Protein AF-G5IGM7-F1 (afdb_monomer_lite)

Radius of gyration: 29.17 Å; chains: 1; bounding box: 68×71×70 Å

Organism: NCBI:txid742737

pLDDT: mean 74.81, std 23.68, range [26.44, 98.38]

Secondary structure (DSSP, 8-state):
-HHHHHHHHHHHHHHHHHHHHHHHHHHHHS--------------------------------------------------SSPPEEETTTT-BSS--S---HHHHHTT--SPPEEEEEEETTEEEEEEEEE-SSEEEEEEEE-STT---PPEEEEEEE--TT-BBTTS-BTT-BHHHHHHHSTT-EEEESSPPTT-S----GGGS-TTTTTT-SEEEEEEEE-SSSSPEEEEEEE-TTSBEEEEEEE-----

Structure (mmCIF, N/CA/C/O backbone):
data_AF-G5IGM7-F1
#
_entry.id   AF-G5IGM7-F1
#
loop_
_atom_site.group_PDB
_atom_site.id
_atom_site.type_symbol
_atom_site.label_atom_id
_atom_site.label_alt_id
_atom_site.label_comp_id
_atom_site.label_asym_id
_atom_site.label_entity_id
_atom_site.label_seq_id
_atom_site.pdbx_PDB_ins_code
_atom_site.Cartn_x
_atom_site.Cartn_y
_atom_site.Cartn_z
_atom_site.occupancy
_atom_site.B_iso_or_equiv
_atom_site.auth_seq_id
_atom_site.auth_comp_id
_atom_site.auth_asym_id
_atom_site.auth_atom_id
_atom_site.pdbx_PDB_model_num
ATOM 1 N N . MET A 1 1 ? 41.999 -16.184 -26.958 1.00 55.03 1 MET A N 1
ATOM 2 C CA . MET A 1 1 ? 41.613 -16.467 -25.551 1.00 55.03 1 MET A CA 1
ATOM 3 C C . MET A 1 1 ? 42.580 -15.906 -24.502 1.00 55.03 1 MET A C 1
ATOM 5 O O . MET A 1 1 ? 42.117 -15.176 -23.637 1.00 55.03 1 MET A O 1
ATOM 9 N N . ARG A 1 2 ? 43.902 -16.149 -24.565 1.00 53.81 2 ARG A N 1
ATOM 10 C CA . ARG A 1 2 ? 44.866 -15.670 -23.537 1.00 53.81 2 ARG A CA 1
ATOM 11 C C . ARG A 1 2 ? 44.912 -14.144 -23.333 1.00 53.81 2 ARG A C 1
ATOM 13 O O . ARG A 1 2 ? 45.178 -13.694 -22.229 1.00 53.81 2 ARG A O 1
ATOM 20 N N . GLN A 1 3 ? 44.631 -13.357 -24.371 1.00 52.34 3 GLN A N 1
ATOM 21 C CA . GLN A 1 3 ? 44.687 -11.888 -24.319 1.00 52.34 3 GLN A CA 1
ATOM 22 C C . GLN A 1 3 ? 43.457 -11.256 -23.639 1.00 52.34 3 GLN A C 1
ATOM 24 O O . GLN A 1 3 ? 43.587 -10.239 -22.970 1.00 52.34 3 GLN A O 1
ATOM 29 N N . ARG A 1 4 ? 42.277 -11.891 -23.747 1.00 60.03 4 ARG A N 1
ATOM 30 C CA . ARG A 1 4 ? 41.049 -11.456 -23.053 1.00 60.03 4 ARG A CA 1
ATOM 31 C C . ARG A 1 4 ? 41.116 -11.746 -21.552 1.00 60.03 4 ARG A C 1
ATOM 33 O O . ARG A 1 4 ? 40.718 -10.906 -20.761 1.00 60.03 4 ARG A O 1
ATOM 40 N N . LYS A 1 5 ? 41.707 -12.886 -21.171 1.00 64.12 5 LYS A N 1
ATOM 41 C CA . LYS A 1 5 ? 41.908 -13.247 -19.761 1.00 64.12 5 LYS A CA 1
ATOM 42 C C . LYS A 1 5 ? 42.862 -12.284 -19.041 1.00 64.12 5 LYS A C 1
ATOM 44 O O . LYS A 1 5 ? 42.562 -11.866 -17.935 1.00 64.12 5 LYS A O 1
ATOM 49 N N . ARG A 1 6 ? 43.943 -11.849 -19.707 1.00 66.44 6 ARG A N 1
ATOM 50 C CA . ARG A 1 6 ? 44.853 -10.828 -19.151 1.00 66.44 6 ARG A CA 1
ATOM 51 C C . ARG A 1 6 ? 44.177 -9.472 -18.958 1.00 66.44 6 ARG A C 1
ATOM 53 O O . ARG A 1 6 ? 44.366 -8.871 -17.915 1.00 66.44 6 ARG A O 1
ATOM 60 N N . LYS A 1 7 ? 43.358 -9.025 -19.920 1.00 69.06 7 LYS A N 1
ATOM 61 C CA . LYS A 1 7 ? 42.588 -7.777 -19.771 1.00 69.06 7 LYS A CA 1
ATOM 62 C C . LYS A 1 7 ? 41.601 -7.844 -18.603 1.00 69.06 7 LYS A C 1
ATOM 64 O O . LYS A 1 7 ? 41.484 -6.877 -17.867 1.00 69.06 7 LYS A O 1
ATOM 69 N N . LEU A 1 8 ? 40.932 -8.982 -18.410 1.00 69.00 8 LEU A N 1
ATOM 70 C CA . LEU A 1 8 ? 40.003 -9.169 -17.294 1.00 69.00 8 LEU A CA 1
ATOM 71 C C . LEU A 1 8 ? 40.723 -9.169 -15.935 1.00 69.00 8 LEU A C 1
ATOM 73 O O . LEU A 1 8 ? 40.255 -8.533 -14.999 1.00 69.00 8 LEU A O 1
ATOM 77 N N . GLU A 1 9 ? 41.880 -9.829 -15.837 1.00 73.38 9 GLU A N 1
ATOM 78 C CA . GLU A 1 9 ? 42.706 -9.826 -14.619 1.00 73.38 9 GLU A CA 1
ATOM 79 C C . GLU A 1 9 ? 43.265 -8.429 -14.292 1.00 73.38 9 GLU A C 1
ATOM 81 O O . GLU A 1 9 ? 43.390 -8.070 -13.123 1.00 73.38 9 GLU A O 1
ATOM 86 N N . GLU A 1 10 ? 43.573 -7.625 -15.309 1.00 76.31 10 GLU A N 1
ATOM 87 C CA . GLU A 1 10 ? 44.059 -6.252 -15.150 1.00 76.31 10 GLU A CA 1
ATOM 88 C C . GLU A 1 10 ? 42.945 -5.298 -14.690 1.00 76.31 10 GLU A C 1
ATOM 90 O O . GLU A 1 10 ? 43.165 -4.504 -13.776 1.00 76.31 10 GLU A O 1
ATOM 95 N N . ILE A 1 11 ? 41.728 -5.455 -15.222 1.00 76.19 11 ILE A N 1
ATOM 96 C CA . ILE A 1 11 ? 40.535 -4.718 -14.774 1.00 76.19 11 ILE A CA 1
ATOM 97 C C . ILE A 1 11 ? 40.183 -5.086 -13.328 1.00 76.19 11 ILE A C 1
ATOM 99 O O . ILE A 1 11 ? 40.000 -4.197 -12.499 1.00 76.19 11 ILE A O 1
ATOM 103 N N . LEU A 1 12 ? 40.170 -6.379 -12.981 1.00 75.00 12 LEU A N 1
ATOM 104 C CA . LEU A 1 12 ? 39.901 -6.820 -11.606 1.00 75.00 12 LEU A CA 1
ATOM 105 C C . LEU A 1 12 ? 40.921 -6.259 -10.608 1.00 75.00 12 LEU A C 1
ATOM 107 O O . LEU A 1 12 ? 40.556 -5.878 -9.498 1.00 75.00 12 LEU A O 1
ATOM 111 N N . ARG A 1 13 ? 42.198 -6.164 -11.003 1.00 77.19 13 ARG A N 1
ATOM 112 C CA . ARG A 1 13 ? 43.231 -5.531 -10.172 1.00 77.19 13 ARG A CA 1
ATOM 113 C C . ARG A 1 13 ? 42.995 -4.034 -9.995 1.00 77.19 13 ARG A C 1
ATOM 115 O O . ARG A 1 13 ? 43.179 -3.541 -8.889 1.00 77.19 13 ARG A O 1
ATOM 122 N N . GLN A 1 14 ? 42.581 -3.319 -11.039 1.00 77.25 14 GLN A N 1
ATOM 123 C CA . GLN A 1 14 ? 42.284 -1.886 -10.942 1.00 77.25 14 GLN A CA 1
ATOM 124 C C . GLN A 1 14 ? 41.073 -1.609 -10.040 1.00 77.25 14 GLN A C 1
ATOM 126 O O . GLN A 1 14 ? 41.144 -0.724 -9.189 1.00 77.25 14 GLN A O 1
ATOM 131 N N . VAL A 1 15 ? 40.012 -2.413 -10.153 1.00 78.31 15 VAL A N 1
ATOM 132 C CA . VAL A 1 15 ? 38.818 -2.309 -9.297 1.00 78.31 15 VAL A CA 1
ATOM 133 C C . VAL A 1 15 ? 39.157 -2.621 -7.837 1.00 78.31 15 VAL A C 1
ATOM 135 O O . VAL A 1 15 ? 38.756 -1.879 -6.945 1.00 78.31 15 VAL A O 1
ATOM 138 N N . ALA A 1 16 ? 39.967 -3.653 -7.579 1.00 80.19 16 ALA A N 1
ATOM 139 C CA . ALA A 1 16 ? 40.402 -3.983 -6.221 1.00 80.19 16 ALA A CA 1
ATOM 140 C C . ALA A 1 16 ? 41.249 -2.867 -5.581 1.00 80.19 16 ALA A C 1
ATOM 142 O O . ALA A 1 16 ? 41.099 -2.583 -4.395 1.00 80.19 16 ALA A O 1
ATOM 143 N N . VAL A 1 17 ? 42.113 -2.200 -6.356 1.00 81.12 17 VAL A N 1
ATOM 144 C CA . VAL A 1 17 ? 42.914 -1.063 -5.868 1.00 81.12 17 VAL A CA 1
ATOM 145 C C . VAL A 1 17 ? 42.033 0.152 -5.564 1.00 81.12 17 VAL A C 1
ATOM 147 O O . VAL A 1 17 ? 42.229 0.790 -4.533 1.00 81.12 17 VAL A O 1
ATOM 150 N N . LEU A 1 18 ? 41.042 0.448 -6.412 1.00 77.12 18 LEU A N 1
ATOM 151 C CA . LEU A 1 18 ? 40.079 1.531 -6.178 1.00 77.12 18 LEU A CA 1
ATOM 152 C C . LEU A 1 18 ? 39.216 1.275 -4.939 1.00 77.12 18 LEU A C 1
ATOM 154 O O . LEU A 1 18 ? 39.022 2.184 -4.135 1.00 77.12 18 LEU A O 1
ATOM 158 N N . PHE A 1 19 ? 38.770 0.034 -4.741 1.00 79.31 19 PHE A N 1
ATOM 159 C CA . PHE A 1 19 ? 38.008 -0.361 -3.559 1.00 79.31 19 PHE A CA 1
ATOM 160 C C . PHE A 1 19 ? 38.839 -0.223 -2.277 1.00 79.31 19 PHE A C 1
ATOM 162 O O . PHE A 1 19 ? 38.388 0.367 -1.299 1.00 79.31 19 PHE A O 1
ATOM 169 N N . LEU A 1 20 ? 40.097 -0.676 -2.294 1.00 77.69 20 LEU A N 1
ATOM 170 C CA . LEU A 1 20 ? 41.001 -0.526 -1.150 1.00 77.69 20 LEU A CA 1
ATOM 171 C C . LEU A 1 20 ? 41.337 0.942 -0.849 1.00 77.69 20 LEU A C 1
ATOM 173 O O . LEU A 1 20 ? 41.444 1.308 0.320 1.00 77.69 20 LEU A O 1
ATOM 177 N N . LEU A 1 21 ? 41.470 1.788 -1.875 1.00 71.81 21 LEU A N 1
ATOM 178 C CA . LEU A 1 21 ? 41.654 3.230 -1.701 1.00 71.81 21 LEU A CA 1
ATOM 179 C C . LEU A 1 21 ? 40.419 3.886 -1.075 1.00 71.81 21 LEU A C 1
ATOM 181 O O . LEU A 1 21 ? 40.588 4.671 -0.148 1.00 71.81 21 LEU A O 1
ATOM 185 N N . ALA A 1 22 ? 39.211 3.518 -1.513 1.00 66.31 22 ALA A N 1
ATOM 186 C CA . ALA A 1 22 ? 37.956 4.011 -0.944 1.00 66.31 22 ALA A CA 1
ATOM 187 C C . ALA A 1 22 ? 37.775 3.584 0.524 1.00 66.31 22 ALA A C 1
ATOM 189 O O . ALA A 1 22 ? 37.410 4.397 1.374 1.00 66.31 22 ALA A O 1
ATOM 190 N N . CYS A 1 23 ? 38.106 2.334 0.859 1.00 66.12 23 CYS A N 1
ATOM 191 C CA . CYS A 1 23 ? 38.095 1.866 2.245 1.00 66.12 23 CYS A CA 1
ATOM 192 C C . CYS A 1 23 ? 39.142 2.591 3.107 1.00 66.12 23 CYS A C 1
ATOM 194 O O . CYS A 1 23 ? 38.868 2.922 4.259 1.00 66.12 23 CYS A O 1
ATOM 196 N N . MET A 1 24 ? 40.327 2.882 2.558 1.00 67.19 24 MET A N 1
ATOM 197 C CA . MET A 1 24 ? 41.374 3.642 3.250 1.00 67.19 24 MET A CA 1
ATOM 198 C C . MET A 1 24 ? 40.976 5.103 3.497 1.00 67.19 24 MET A C 1
ATOM 200 O O . MET A 1 24 ? 41.259 5.614 4.577 1.00 67.19 24 MET A O 1
ATOM 204 N N . THR A 1 25 ? 40.296 5.781 2.566 1.00 61.00 25 THR A N 1
ATOM 205 C CA . THR A 1 25 ? 39.772 7.139 2.809 1.00 61.00 25 THR A CA 1
ATOM 206 C C . THR A 1 25 ? 38.681 7.144 3.871 1.00 61.00 25 THR A C 1
ATOM 208 O O . THR A 1 25 ? 38.691 8.016 4.734 1.00 61.00 25 THR A O 1
ATOM 211 N N . ILE A 1 26 ? 37.791 6.151 3.884 1.00 64.38 26 ILE A N 1
ATOM 212 C CA . ILE A 1 26 ? 36.764 6.036 4.930 1.00 64.38 26 ILE A CA 1
ATOM 213 C C . ILE A 1 26 ? 37.410 5.784 6.303 1.00 64.38 26 ILE A C 1
ATOM 215 O O . ILE A 1 26 ? 36.995 6.378 7.291 1.00 64.38 26 ILE A O 1
ATOM 219 N N . LEU A 1 27 ? 38.482 4.990 6.377 1.00 55.62 27 LEU A N 1
ATOM 220 C CA . LEU A 1 27 ? 39.216 4.760 7.628 1.00 55.62 27 LEU A CA 1
ATOM 221 C C . LEU A 1 27 ? 40.060 5.967 8.076 1.00 55.62 27 LEU A C 1
ATOM 223 O O . LEU A 1 27 ? 40.196 6.198 9.275 1.00 55.62 27 LEU A O 1
ATOM 227 N N . LEU A 1 28 ? 40.604 6.754 7.141 1.00 53.59 28 LEU A N 1
ATOM 228 C CA . LEU A 1 28 ? 41.401 7.950 7.448 1.00 53.59 28 LEU A CA 1
ATOM 229 C C . LEU A 1 28 ? 40.545 9.169 7.829 1.00 53.59 28 LEU A C 1
ATOM 231 O O . LEU A 1 28 ? 41.015 10.012 8.589 1.00 53.59 28 LEU A O 1
ATOM 235 N N . TYR A 1 29 ? 39.303 9.257 7.339 1.00 55.12 29 TYR A N 1
ATOM 236 C CA . TYR A 1 29 ? 38.392 10.378 7.616 1.00 55.12 29 TYR A CA 1
ATOM 237 C C . TYR A 1 29 ? 37.218 10.023 8.548 1.00 55.12 29 TYR A C 1
ATOM 239 O O . TYR A 1 29 ? 36.566 10.924 9.068 1.00 55.12 29 TYR A O 1
ATOM 247 N N . GLY A 1 30 ? 36.962 8.738 8.808 1.00 46.66 30 GLY A N 1
ATOM 248 C CA . GLY A 1 30 ? 35.823 8.253 9.600 1.00 46.66 30 GLY A CA 1
ATOM 249 C C . GLY A 1 30 ? 36.093 8.018 11.089 1.00 46.66 30 GLY A C 1
ATOM 250 O O . GLY A 1 30 ? 35.200 7.575 11.805 1.00 46.66 30 GLY A O 1
ATOM 251 N N . CYS A 1 31 ? 37.295 8.301 11.596 1.00 45.69 31 CYS A N 1
ATOM 252 C CA . CYS A 1 31 ? 37.610 8.197 13.025 1.00 45.69 31 CYS A CA 1
ATOM 253 C C . CYS A 1 31 ? 38.245 9.492 13.539 1.00 45.69 31 CYS A C 1
ATOM 255 O O . CYS A 1 31 ? 39.460 9.612 13.663 1.00 45.69 31 CYS A O 1
ATOM 257 N N . GLY A 1 32 ? 37.401 10.474 13.855 1.00 34.25 32 GLY A N 1
ATOM 258 C CA . GLY A 1 32 ? 37.818 11.746 14.441 1.00 34.25 32 GLY A CA 1
ATOM 259 C C . GLY A 1 32 ? 36.686 12.410 15.215 1.00 34.25 32 GLY A C 1
ATOM 260 O O . GLY A 1 32 ? 36.066 13.351 14.733 1.00 34.25 32 GLY A O 1
ATOM 261 N N . GLY A 1 33 ? 36.404 11.917 16.421 1.00 35.50 33 GLY A N 1
ATOM 262 C CA . GLY A 1 33 ? 35.511 12.591 17.360 1.00 35.50 33 GLY A CA 1
ATOM 263 C C . GLY A 1 33 ? 36.069 13.938 17.848 1.00 35.50 33 GLY A C 1
ATOM 264 O O . GLY A 1 33 ? 37.258 14.056 18.128 1.00 35.50 33 GLY A O 1
ATOM 265 N N . ARG A 1 34 ? 35.150 14.907 17.993 1.00 37.19 34 ARG A N 1
ATOM 266 C CA . ARG A 1 34 ? 35.158 16.134 18.825 1.00 37.19 34 ARG A CA 1
ATOM 267 C C . ARG A 1 34 ? 36.408 17.033 18.833 1.00 37.19 34 ARG A C 1
ATOM 269 O O . ARG A 1 34 ? 37.430 16.705 19.427 1.00 37.19 34 ARG A O 1
ATOM 276 N N . LYS A 1 35 ? 36.190 18.307 18.481 1.00 31.06 35 LYS A N 1
ATOM 277 C CA . LYS A 1 35 ? 36.731 19.438 19.254 1.00 31.06 35 LYS A CA 1
ATOM 278 C C . LYS A 1 35 ? 35.632 20.440 19.603 1.00 31.06 35 LYS A C 1
ATOM 280 O O . LYS A 1 35 ? 34.988 21.001 18.727 1.00 31.06 35 LYS A O 1
ATOM 285 N N . GLN A 1 36 ? 35.450 20.626 20.910 1.00 35.44 36 GLN A N 1
ATOM 286 C CA . GLN A 1 36 ? 34.882 21.824 21.520 1.00 35.44 36 GLN A CA 1
ATOM 287 C C . GLN A 1 36 ? 35.749 23.037 21.169 1.00 35.44 36 GLN A C 1
ATOM 289 O O . GLN A 1 36 ? 36.971 22.956 21.285 1.00 35.44 36 GLN A O 1
ATOM 294 N N . THR A 1 37 ? 35.113 24.173 20.907 1.00 27.33 37 THR A N 1
ATOM 295 C CA . THR A 1 37 ? 35.639 25.490 21.286 1.00 27.33 37 THR A CA 1
ATOM 296 C C . THR A 1 37 ? 34.473 26.332 21.778 1.00 27.33 37 THR A C 1
ATOM 298 O O . THR A 1 37 ? 33.564 26.658 21.021 1.00 27.33 37 THR A O 1
ATOM 301 N N . ALA A 1 38 ? 34.493 26.613 23.078 1.00 28.55 38 ALA A N 1
ATOM 302 C CA . ALA A 1 38 ? 33.691 27.637 23.718 1.00 28.55 38 ALA A CA 1
ATOM 303 C C . ALA A 1 38 ? 34.441 28.974 23.658 1.00 28.55 38 ALA A C 1
ATOM 305 O O . ALA A 1 38 ? 35.665 28.986 23.792 1.00 28.55 38 ALA A O 1
ATOM 306 N N . GLY A 1 39 ? 33.676 30.062 23.566 1.00 26.86 39 GLY A N 1
ATOM 307 C CA . GLY A 1 39 ? 34.083 31.403 23.978 1.00 26.86 39 GLY A CA 1
ATOM 308 C C . GLY A 1 39 ? 34.341 32.378 22.836 1.00 26.86 39 GLY A C 1
ATOM 309 O O . GLY A 1 39 ? 35.412 32.354 22.251 1.00 26.86 39 GLY A O 1
ATOM 310 N N . GLU A 1 40 ? 33.394 33.286 22.605 1.00 28.98 40 GLU A N 1
ATOM 311 C CA . GLU A 1 40 ? 33.644 34.718 22.809 1.00 28.98 40 GLU A CA 1
ATOM 312 C C . GLU A 1 40 ? 32.309 35.463 22.967 1.00 28.98 40 GLU A C 1
ATOM 314 O O . GLU A 1 40 ? 31.404 35.399 22.139 1.00 28.98 40 GLU A O 1
ATOM 319 N N . THR A 1 41 ? 32.177 36.090 24.131 1.00 29.58 41 THR A N 1
ATOM 320 C CA . THR A 1 41 ? 31.150 37.046 24.542 1.00 29.58 41 THR A CA 1
ATOM 321 C C . THR A 1 41 ? 31.329 38.373 23.817 1.00 29.58 41 THR A C 1
ATOM 323 O O . THR A 1 41 ? 32.398 38.965 23.933 1.00 29.58 41 THR A O 1
ATOM 326 N N . GLU A 1 42 ? 30.253 38.921 23.254 1.00 29.56 42 GLU A N 1
ATOM 327 C CA . GLU A 1 42 ? 30.056 40.371 23.216 1.00 29.56 42 GLU A CA 1
ATOM 328 C C . GLU A 1 42 ? 28.678 40.731 23.779 1.00 29.56 42 GLU A C 1
ATOM 330 O O . GLU A 1 42 ? 27.620 40.330 23.300 1.00 29.56 42 GLU A O 1
ATOM 335 N N . THR A 1 43 ? 28.743 41.467 24.880 1.00 28.80 43 THR A N 1
ATOM 336 C CA . THR A 1 43 ? 27.671 42.169 25.575 1.00 28.80 43 THR A CA 1
ATOM 337 C C . THR A 1 43 ? 27.193 43.369 24.765 1.00 28.80 43 THR A C 1
ATOM 339 O O . THR A 1 43 ? 28.029 44.192 24.409 1.00 28.80 43 THR A O 1
ATOM 342 N N . MET A 1 44 ? 25.880 43.585 24.652 1.00 27.59 44 MET A N 1
ATOM 343 C CA . MET A 1 44 ? 25.309 44.931 24.792 1.00 27.59 44 MET A CA 1
ATOM 344 C C . MET A 1 44 ? 23.955 44.864 25.499 1.00 27.59 44 MET A C 1
ATOM 346 O O . MET A 1 44 ? 23.029 44.174 25.082 1.00 27.59 44 MET A O 1
ATOM 350 N N . ALA A 1 45 ? 23.908 45.573 26.622 1.00 28.45 45 ALA A N 1
ATOM 351 C CA . ALA A 1 45 ? 22.757 45.805 27.469 1.00 28.45 45 ALA A CA 1
ATOM 352 C C . ALA A 1 45 ? 21.779 46.791 26.821 1.00 28.45 45 ALA A C 1
ATOM 354 O O . ALA A 1 45 ? 22.227 47.750 26.198 1.00 28.45 45 ALA A O 1
ATOM 355 N N . VAL A 1 46 ? 20.479 46.632 27.089 1.00 31.17 46 VAL A N 1
ATOM 356 C CA . VAL A 1 46 ? 19.551 47.768 27.200 1.00 31.17 46 VAL A CA 1
ATOM 357 C C . VAL A 1 46 ? 18.588 47.518 28.368 1.00 31.17 46 VAL A C 1
ATOM 359 O O . VAL A 1 46 ? 17.764 46.612 28.343 1.00 31.17 46 VAL A O 1
ATOM 362 N N . GLU A 1 47 ? 18.837 48.310 29.410 1.00 28.11 47 GLU A N 1
ATOM 363 C CA . GLU A 1 47 ? 17.991 48.867 30.475 1.00 28.11 47 GLU A CA 1
ATOM 364 C C . GLU A 1 47 ? 16.673 48.189 30.894 1.00 28.11 47 GLU A C 1
ATOM 366 O O . GLU A 1 47 ? 15.665 48.205 30.194 1.00 28.11 47 GLU A O 1
ATOM 371 N N . ASN A 1 48 ? 16.657 47.789 32.171 1.00 30.17 48 ASN A N 1
ATOM 372 C CA . ASN A 1 48 ? 15.480 47.871 33.034 1.00 30.17 48 ASN A CA 1
ATOM 373 C C . ASN A 1 48 ? 15.356 49.296 33.599 1.00 30.17 48 ASN A C 1
ATOM 375 O O . ASN A 1 48 ? 16.327 49.812 34.155 1.00 30.17 48 ASN A O 1
ATOM 379 N N . VAL A 1 49 ? 14.147 49.863 33.593 1.00 32.34 49 VAL A N 1
ATOM 380 C CA . VAL A 1 49 ? 13.739 50.878 34.576 1.00 32.34 49 VAL A CA 1
ATOM 381 C C . VAL A 1 49 ? 12.468 50.407 35.274 1.00 32.34 49 VAL A C 1
ATOM 383 O O . VAL A 1 49 ? 11.492 50.004 34.646 1.00 32.34 49 VAL A O 1
ATOM 386 N N . SER A 1 50 ? 12.567 50.431 36.599 1.00 29.36 50 SER A N 1
ATOM 387 C CA . SER A 1 50 ? 11.624 49.967 37.607 1.00 29.36 50 SER A CA 1
ATOM 388 C C . SER A 1 50 ? 10.723 51.104 38.112 1.00 29.36 50 SER A C 1
ATOM 390 O O . SER A 1 50 ? 11.101 52.270 38.038 1.00 29.36 50 SER A O 1
ATOM 392 N N . GLU A 1 51 ? 9.610 50.685 38.728 1.00 29.16 51 GLU A N 1
ATOM 393 C CA . GLU A 1 51 ? 8.833 51.334 39.804 1.00 29.16 51 GLU A CA 1
ATOM 394 C C . GLU A 1 51 ? 7.980 52.585 39.503 1.00 29.16 51 GLU A C 1
ATOM 396 O O . GLU A 1 51 ? 8.488 53.644 39.156 1.00 29.16 51 GLU A O 1
ATOM 401 N N . ASN A 1 52 ? 6.673 52.534 39.825 1.00 28.41 52 ASN A N 1
ATOM 402 C CA . ASN A 1 52 ? 6.205 52.887 41.178 1.00 28.41 52 ASN A CA 1
ATOM 403 C C . ASN A 1 52 ? 4.710 52.571 41.446 1.00 28.41 52 ASN A C 1
ATOM 405 O O . ASN A 1 52 ? 3.890 52.495 40.535 1.00 28.41 52 ASN A O 1
ATOM 409 N N . HIS A 1 53 ? 4.387 52.417 42.734 1.00 30.34 53 HIS A N 1
ATOM 410 C CA . HIS A 1 53 ? 3.082 52.137 43.357 1.00 30.34 53 HIS A CA 1
ATOM 411 C C . HIS A 1 53 ? 2.091 53.330 43.393 1.00 30.34 53 HIS A C 1
ATOM 413 O O . HIS A 1 53 ? 2.528 54.465 43.571 1.00 30.34 53 HIS A O 1
ATOM 419 N N . THR A 1 54 ? 0.770 53.055 43.458 1.00 26.44 54 THR A N 1
ATOM 420 C CA . THR A 1 54 ? -0.176 53.394 44.578 1.00 26.44 54 THR A CA 1
ATOM 421 C C . THR A 1 54 ? -1.638 53.651 44.124 1.00 26.44 54 THR A C 1
ATOM 423 O O . THR A 1 54 ? -1.878 54.274 43.099 1.00 26.44 54 THR A O 1
ATOM 426 N N . SER A 1 55 ? -2.576 53.137 44.940 1.00 29.86 55 SER A N 1
ATOM 427 C CA . SER A 1 55 ? -4.060 53.147 44.993 1.00 29.86 55 SER A CA 1
ATOM 428 C C . SER A 1 55 ? -4.881 54.326 44.435 1.00 29.86 55 SER A C 1
ATOM 430 O O . SER A 1 55 ? -4.506 55.469 44.652 1.00 29.86 55 SER A O 1
ATOM 432 N N . GLU A 1 56 ? -6.101 54.051 43.928 1.00 30.27 56 GLU A N 1
ATOM 433 C CA . GLU A 1 56 ? -7.406 54.408 44.552 1.00 30.27 56 GLU A CA 1
ATOM 434 C C . GLU A 1 56 ? -8.634 53.929 43.728 1.00 30.27 56 GLU A C 1
ATOM 436 O O . GLU A 1 56 ? -8.499 53.384 42.638 1.00 30.27 56 GLU A O 1
ATOM 441 N N . GLN A 1 57 ? -9.817 54.025 44.345 1.00 28.75 57 GLN A N 1
ATOM 442 C CA . GLN A 1 57 ? -11.070 53.286 44.127 1.00 28.75 57 GLN A CA 1
ATOM 443 C C . GLN A 1 57 ? -12.025 53.786 43.012 1.00 28.75 57 GLN A C 1
ATOM 445 O O . GLN A 1 57 ? -12.026 54.955 42.644 1.00 28.75 57 GLN A O 1
ATOM 450 N N . THR A 1 58 ? -12.968 52.881 42.678 1.00 27.12 58 THR A N 1
ATOM 451 C CA . THR A 1 58 ? -14.388 53.055 42.254 1.00 27.12 58 THR A CA 1
ATOM 452 C C . THR A 1 58 ? -14.722 53.644 40.878 1.00 27.12 58 THR A C 1
ATOM 454 O O . THR A 1 58 ? -14.603 54.841 40.681 1.00 27.12 58 THR A O 1
ATOM 457 N N . GLU A 1 59 ? -15.368 52.840 40.018 1.00 30.80 59 GLU A N 1
ATOM 458 C CA . GLU A 1 59 ? -16.789 53.036 39.668 1.00 30.80 59 GLU A CA 1
ATOM 459 C C . GLU A 1 59 ? -17.400 51.807 38.967 1.00 30.80 59 GLU A C 1
ATOM 461 O O . GLU A 1 59 ? -16.774 51.119 38.165 1.00 30.80 59 GLU A O 1
ATOM 466 N N . THR A 1 60 ? -18.647 51.527 39.337 1.00 30.09 60 THR A N 1
ATOM 467 C CA . THR A 1 60 ? -19.514 50.446 38.863 1.00 30.09 60 THR A CA 1
ATOM 468 C C . THR A 1 60 ? -20.078 50.764 37.478 1.00 30.09 60 THR A C 1
ATOM 470 O O . THR A 1 60 ? -20.666 51.824 37.293 1.00 30.09 60 THR A O 1
ATOM 473 N N . THR A 1 61 ? -20.046 49.817 36.540 1.00 30.66 61 THR A N 1
ATOM 474 C CA . THR A 1 61 ? -21.083 49.679 35.500 1.00 30.66 61 THR A CA 1
ATOM 475 C C . THR A 1 61 ? -21.184 48.202 35.124 1.00 30.66 61 THR A C 1
ATOM 477 O O . THR A 1 61 ? -20.202 47.583 34.727 1.00 30.66 61 THR A O 1
ATOM 480 N N . ALA A 1 62 ? -22.365 47.629 35.339 1.00 34.00 62 ALA A N 1
ATOM 481 C CA . ALA A 1 62 ? -22.710 46.258 34.994 1.00 34.00 62 ALA A CA 1
ATOM 482 C C . ALA A 1 62 ? -23.105 46.160 33.515 1.00 34.00 62 ALA A C 1
ATOM 484 O O . ALA A 1 62 ? -23.871 47.010 33.074 1.00 34.00 62 ALA A O 1
ATOM 485 N N . GLU A 1 63 ? -22.637 45.121 32.807 1.00 30.12 63 GLU A N 1
ATOM 486 C CA . GLU A 1 63 ? -23.302 44.466 31.660 1.00 30.12 63 GLU A CA 1
ATOM 487 C C . GLU A 1 63 ? -22.477 43.249 31.154 1.00 30.12 63 GLU A C 1
ATOM 489 O O . GLU A 1 63 ? -21.292 43.145 31.463 1.00 30.12 63 GLU A O 1
ATOM 494 N N . PRO A 1 64 ? -23.098 42.287 30.445 1.00 36.34 64 PRO A N 1
ATOM 495 C CA . PRO A 1 64 ? -23.553 40.988 30.941 1.00 36.34 64 PRO A CA 1
ATOM 496 C C . PRO A 1 64 ? -22.494 39.864 30.892 1.00 36.34 64 PRO A C 1
ATOM 498 O O . PRO A 1 64 ? -21.605 39.843 30.039 1.00 36.34 64 PRO A O 1
ATOM 501 N N . GLU A 1 65 ? -22.650 38.867 31.773 1.00 33.34 65 GLU A N 1
ATOM 502 C CA . GLU A 1 65 ? -21.914 37.596 31.736 1.00 33.34 65 GLU A CA 1
ATOM 503 C C . GLU A 1 65 ? -22.207 36.847 30.429 1.00 33.34 65 GLU A C 1
ATOM 505 O O . GLU A 1 65 ? -23.180 36.105 30.303 1.00 33.34 65 GLU A O 1
ATOM 510 N N . THR A 1 66 ? -21.332 37.018 29.441 1.00 30.83 66 THR A N 1
ATOM 511 C CA . THR A 1 66 ? -21.208 36.049 28.354 1.00 30.83 66 THR A CA 1
ATOM 512 C C . THR A 1 66 ? -20.214 35.007 28.842 1.00 30.83 66 THR A C 1
ATOM 514 O O . THR A 1 66 ? -19.003 35.187 28.728 1.00 30.83 66 THR A O 1
ATOM 517 N N . THR A 1 67 ? -20.711 33.936 29.463 1.00 30.28 67 THR A N 1
ATOM 518 C CA . THR A 1 67 ? -19.903 32.746 29.739 1.00 30.28 67 THR A CA 1
ATOM 519 C C . THR A 1 67 ? -19.532 32.115 28.399 1.00 30.28 67 THR A C 1
ATOM 521 O O . THR A 1 67 ? -20.225 31.239 27.886 1.00 30.28 67 THR A O 1
ATOM 524 N N . ILE A 1 68 ? -18.446 32.597 27.798 1.00 36.12 68 ILE A N 1
ATOM 525 C CA . ILE A 1 68 ? -17.733 31.869 26.757 1.00 36.12 68 ILE A CA 1
ATOM 526 C C . ILE A 1 68 ? -17.127 30.671 27.482 1.00 36.12 68 ILE A C 1
ATOM 528 O O . ILE A 1 68 ? -16.162 30.812 28.233 1.00 36.12 68 ILE A O 1
ATOM 532 N N . GLN A 1 69 ? -17.750 29.502 27.326 1.00 34.84 69 GLN A N 1
ATOM 533 C CA . GLN A 1 69 ? -17.096 28.249 27.684 1.00 34.84 69 GLN A CA 1
ATOM 534 C C . GLN A 1 69 ? -15.771 28.220 26.912 1.00 34.84 69 GLN A C 1
ATOM 536 O O . GLN A 1 69 ? -15.801 28.455 25.699 1.00 34.84 69 GLN A O 1
ATOM 541 N N . PRO A 1 70 ? -14.616 28.020 27.569 1.00 36.84 70 PRO A N 1
ATOM 542 C CA . PRO A 1 70 ? -13.371 27.904 26.838 1.00 36.84 70 PRO A CA 1
ATOM 543 C C . PRO A 1 70 ? -13.533 26.752 25.852 1.00 36.84 70 PRO A C 1
ATOM 545 O O . PRO A 1 70 ? -13.948 25.654 26.227 1.00 36.84 70 PRO A O 1
ATOM 548 N N . LEU A 1 71 ? -13.274 27.063 24.581 1.00 34.53 71 LEU A N 1
ATOM 549 C CA . LEU A 1 71 ? -13.128 26.099 23.505 1.00 34.53 71 LEU A CA 1
ATOM 550 C C . LEU A 1 71 ? -12.287 24.952 24.066 1.00 34.53 71 LEU A C 1
ATOM 552 O O . LEU A 1 71 ? -11.180 25.201 24.549 1.00 34.53 71 LEU A O 1
ATOM 556 N N . ASN A 1 72 ? -12.855 23.747 24.099 1.00 38.19 72 ASN A N 1
ATOM 557 C CA . ASN A 1 72 ? -12.149 22.554 24.533 1.00 38.19 72 ASN A CA 1
ATOM 558 C C . ASN A 1 72 ? -11.000 22.362 23.539 1.00 38.19 72 ASN A C 1
ATOM 560 O O . ASN A 1 72 ? -11.203 21.838 22.448 1.00 38.19 72 ASN A O 1
ATOM 564 N N . LEU A 1 73 ? -9.840 22.928 23.874 1.00 41.38 73 LEU A N 1
ATOM 565 C CA . LEU A 1 73 ? -8.573 22.652 23.225 1.00 41.38 73 LEU A CA 1
ATOM 566 C C . LEU A 1 73 ? -8.429 21.143 23.317 1.00 41.38 73 LEU A C 1
ATOM 568 O O . LEU A 1 73 ? -8.338 20.623 24.429 1.00 41.38 73 LEU A O 1
ATOM 572 N N . GLU A 1 74 ? -8.526 20.470 22.170 1.00 45.25 74 GLU A N 1
ATOM 573 C CA . GLU A 1 74 ? -8.284 19.039 22.054 1.00 45.25 74 GLU A CA 1
ATOM 574 C C . GLU A 1 74 ? -7.074 18.698 22.917 1.00 45.25 74 GLU A C 1
ATOM 576 O O . GLU A 1 74 ? -5.995 19.279 22.755 1.00 45.25 74 GLU A O 1
ATOM 581 N N . GLU A 1 75 ? -7.281 17.822 23.902 1.00 38.12 75 GLU A N 1
ATOM 582 C CA . GLU A 1 75 ? -6.168 17.281 24.662 1.00 38.12 75 GLU A CA 1
ATOM 583 C C . GLU A 1 75 ? -5.155 16.735 23.647 1.00 38.12 75 GLU A C 1
ATOM 585 O O . GLU A 1 75 ? -5.558 16.026 22.717 1.00 38.12 75 GLU A O 1
ATOM 590 N N . PRO A 1 76 ? -3.858 17.067 23.769 1.00 40.62 76 PRO A N 1
ATOM 591 C CA . PRO A 1 76 ? -2.856 16.520 22.873 1.00 40.62 76 PRO A CA 1
ATOM 592 C C . PRO A 1 76 ? -2.946 14.998 22.962 1.00 40.62 76 PRO A C 1
ATOM 594 O O . PRO A 1 76 ? -2.724 14.429 24.036 1.00 40.62 76 PRO A O 1
ATOM 597 N N . ARG A 1 77 ? -3.332 14.356 21.846 1.00 54.81 77 ARG A N 1
ATOM 598 C CA . ARG A 1 77 ? -3.432 12.896 21.743 1.00 54.81 77 ARG A CA 1
ATOM 599 C C . ARG A 1 77 ? -2.156 12.310 22.336 1.00 54.81 77 ARG A C 1
ATOM 601 O O . ARG A 1 77 ? -1.054 12.698 21.946 1.00 54.81 77 ARG A O 1
ATOM 608 N N . ALA A 1 78 ? -2.307 11.437 23.331 1.00 49.97 78 ALA A N 1
ATOM 609 C CA . ALA A 1 78 ? -1.169 10.835 24.007 1.00 49.97 78 ALA A CA 1
ATOM 610 C C . ALA A 1 78 ? -0.250 10.199 22.958 1.00 49.97 78 ALA A C 1
ATOM 612 O O . ALA A 1 78 ? -0.702 9.380 22.159 1.00 49.97 78 ALA A O 1
ATOM 613 N N . ALA A 1 79 ? 1.024 10.595 22.945 1.00 52.38 79 ALA A N 1
ATOM 614 C CA . ALA A 1 79 ? 2.004 10.050 22.018 1.00 52.38 79 ALA A CA 1
ATOM 615 C C . ALA A 1 79 ? 2.064 8.524 22.188 1.00 52.38 79 ALA A C 1
ATOM 617 O O . ALA A 1 79 ? 2.493 8.013 23.227 1.00 52.38 79 ALA A O 1
ATOM 618 N N . VAL A 1 80 ? 1.590 7.790 21.182 1.00 59.56 80 VAL A N 1
ATOM 619 C CA . VAL A 1 80 ? 1.619 6.328 21.183 1.00 59.56 80 VAL A CA 1
ATOM 620 C C . VAL A 1 80 ? 3.075 5.887 21.040 1.00 59.56 80 VAL A C 1
ATOM 622 O O . VAL A 1 80 ? 3.701 6.089 20.004 1.00 59.56 80 VAL A O 1
ATOM 625 N N . ALA A 1 81 ? 3.628 5.282 22.095 1.00 62.97 81 ALA A N 1
ATOM 626 C CA . ALA A 1 81 ? 5.032 4.866 22.129 1.00 62.97 81 ALA A CA 1
ATOM 627 C C . ALA A 1 81 ? 5.332 3.621 21.270 1.00 62.97 81 ALA A C 1
ATOM 629 O O . ALA A 1 81 ? 6.493 3.367 20.955 1.00 62.97 81 ALA A O 1
ATOM 630 N N . LYS A 1 82 ? 4.308 2.825 20.927 1.00 75.00 82 LYS A N 1
ATOM 631 C CA . LYS A 1 82 ? 4.417 1.613 20.104 1.00 75.00 82 LYS A CA 1
ATOM 632 C C . LYS A 1 82 ? 3.094 1.337 19.364 1.00 75.00 82 LYS A C 1
ATOM 634 O O . LYS A 1 82 ? 2.063 1.351 20.036 1.00 75.00 82 LYS A O 1
ATOM 639 N N . PRO A 1 83 ? 3.114 1.037 18.047 1.00 81.81 83 PRO A N 1
ATOM 640 C CA . PRO A 1 83 ? 1.942 0.600 17.295 1.00 81.81 83 PRO A CA 1
ATOM 641 C C . PRO A 1 83 ? 1.234 -0.591 17.955 1.00 81.81 83 PRO A C 1
ATOM 643 O O . PRO A 1 83 ? 1.899 -1.437 18.569 1.00 81.81 83 PRO A O 1
ATOM 646 N N . PRO A 1 84 ? -0.093 -0.708 17.802 1.00 86.75 84 PRO A N 1
ATOM 647 C CA . PRO A 1 84 ? -0.835 -1.831 18.345 1.00 86.75 84 PRO A CA 1
ATOM 648 C C . PRO A 1 84 ? -0.383 -3.121 17.654 1.00 86.75 84 PRO A C 1
ATOM 650 O O . PRO A 1 84 ? -0.062 -3.114 16.465 1.00 86.75 84 PRO A O 1
ATOM 653 N N . LEU A 1 85 ? -0.338 -4.220 18.411 1.00 89.38 85 LEU A N 1
ATOM 654 C CA . LEU A 1 85 ? -0.067 -5.555 17.878 1.00 89.38 85 LEU A CA 1
ATOM 655 C C . LEU A 1 85 ? -1.396 -6.266 17.621 1.00 89.38 85 LEU A C 1
ATOM 657 O O . LEU A 1 85 ? -2.140 -6.519 18.567 1.00 89.38 85 LEU A O 1
ATOM 661 N N . ILE A 1 86 ? -1.659 -6.604 16.366 1.00 89.56 86 ILE A N 1
ATOM 662 C CA . ILE A 1 86 ? -2.902 -7.222 15.892 1.00 89.56 86 ILE A CA 1
ATOM 663 C C . ILE A 1 86 ? -2.597 -8.641 15.430 1.00 89.56 86 ILE A C 1
ATOM 665 O O . ILE A 1 86 ? -1.529 -8.884 14.867 1.00 89.56 86 ILE A O 1
ATOM 669 N N . LYS A 1 87 ? -3.505 -9.594 15.645 1.00 88.56 87 LYS A N 1
ATOM 670 C CA . LYS A 1 87 ? -3.317 -10.953 15.124 1.00 88.56 87 LYS A CA 1
ATOM 671 C C . LYS A 1 87 ? -3.526 -10.992 13.609 1.00 88.56 87 LYS A C 1
ATOM 673 O O . LYS A 1 87 ? -4.376 -10.290 13.072 1.00 88.56 87 LYS A O 1
ATOM 678 N N . ALA A 1 88 ? -2.741 -11.802 12.897 1.00 86.06 88 ALA A N 1
ATOM 679 C CA . ALA A 1 88 ? -2.818 -11.848 11.436 1.00 86.06 88 ALA A CA 1
ATOM 680 C C . ALA A 1 88 ? -4.193 -12.257 10.890 1.00 86.06 88 ALA A C 1
ATOM 682 O O . ALA A 1 88 ? -4.566 -11.792 9.821 1.00 86.06 88 ALA A O 1
ATOM 683 N N . ASP A 1 89 ? -4.956 -13.088 11.599 1.00 85.94 89 ASP A N 1
ATOM 684 C CA . ASP A 1 89 ? -6.320 -13.470 11.217 1.00 85.94 89 ASP A CA 1
ATOM 685 C C . ASP A 1 89 ? -7.328 -12.323 11.379 1.00 85.94 89 ASP A C 1
ATOM 687 O O . ASP A 1 89 ? -8.216 -12.172 10.539 1.00 85.94 89 ASP A O 1
ATOM 691 N N . GLU A 1 90 ? -7.148 -11.472 12.392 1.00 85.38 90 GLU A N 1
ATOM 692 C CA . GLU A 1 90 ? -7.931 -10.246 12.604 1.00 85.38 90 GLU A CA 1
ATOM 693 C C . GLU A 1 90 ? -7.652 -9.178 11.539 1.00 85.38 90 GLU A C 1
ATOM 695 O O . GLU A 1 90 ? -8.490 -8.318 11.296 1.00 85.38 90 GLU A O 1
ATOM 700 N N . PHE A 1 91 ? -6.496 -9.235 10.880 1.00 85.94 91 PHE A N 1
ATOM 701 C CA . PHE A 1 91 ? -6.096 -8.270 9.852 1.00 85.94 91 PHE A CA 1
ATOM 702 C C . PHE A 1 91 ? -5.992 -8.888 8.443 1.00 85.94 91 PHE A C 1
ATOM 704 O O . PHE A 1 91 ? -5.504 -8.259 7.503 1.00 85.94 91 PHE A O 1
ATOM 711 N N . ALA A 1 92 ? -6.447 -10.134 8.290 1.00 86.81 92 ALA A N 1
ATOM 712 C CA . ALA A 1 92 ? -6.551 -10.819 7.007 1.00 86.81 92 ALA A CA 1
ATOM 713 C C . ALA A 1 92 ? -7.692 -10.235 6.162 1.00 86.81 92 ALA A C 1
ATOM 715 O O . ALA A 1 92 ? -8.497 -9.453 6.647 1.00 86.81 92 ALA A O 1
ATOM 716 N N . TYR A 1 93 ? -7.778 -10.633 4.898 1.00 89.06 93 TYR A N 1
ATOM 717 C CA . TYR A 1 93 ? -8.896 -10.303 4.016 1.00 89.06 93 TYR A CA 1
ATOM 718 C C . TYR A 1 93 ? -9.173 -11.472 3.072 1.00 89.06 93 TYR A C 1
ATOM 720 O O . TYR A 1 93 ? -8.308 -12.328 2.842 1.00 89.06 93 TYR A O 1
ATOM 728 N N . GLU A 1 94 ? -10.391 -11.534 2.541 1.00 83.31 94 GLU A N 1
ATOM 729 C CA . GLU A 1 94 ? -10.781 -12.606 1.629 1.00 83.31 94 GLU A CA 1
ATOM 730 C C . GLU A 1 94 ? -10.081 -12.473 0.268 1.00 83.31 94 GLU A C 1
ATOM 732 O O . GLU A 1 94 ? -9.975 -11.387 -0.299 1.00 83.31 94 GLU A O 1
ATOM 737 N N . ALA A 1 95 ? -9.637 -13.611 -0.276 1.00 79.44 95 ALA A N 1
ATOM 738 C CA . ALA A 1 95 ? -9.050 -13.734 -1.613 1.00 79.44 95 ALA A CA 1
ATOM 739 C C . ALA A 1 95 ? -7.862 -12.777 -1.892 1.00 79.44 95 ALA A C 1
ATOM 741 O O . ALA A 1 95 ? -7.935 -11.950 -2.808 1.00 79.44 95 ALA A O 1
ATOM 742 N N . PRO A 1 96 ? -6.728 -12.915 -1.169 1.00 80.56 96 PRO A N 1
ATOM 743 C CA . PRO A 1 96 ? -5.489 -12.243 -1.551 1.00 80.56 96 PRO A CA 1
ATOM 744 C C . PRO A 1 96 ? -5.105 -12.592 -2.995 1.00 80.56 96 PRO A C 1
ATOM 746 O O . PRO A 1 96 ? -5.419 -13.690 -3.464 1.00 80.56 96 PRO A O 1
ATOM 749 N N . PRO A 1 97 ? -4.396 -11.704 -3.717 1.00 80.62 97 PRO A N 1
ATOM 750 C CA . PRO A 1 97 ? -4.108 -11.935 -5.124 1.00 80.62 97 PRO A CA 1
ATOM 751 C C . PRO A 1 97 ? -3.250 -13.196 -5.290 1.00 80.62 97 PRO A C 1
ATOM 753 O O . PRO A 1 97 ? -2.082 -13.213 -4.890 1.00 80.62 97 PRO A O 1
ATOM 756 N N . GLU A 1 98 ? -3.849 -14.245 -5.872 1.00 70.69 98 GLU A N 1
ATOM 757 C CA . GLU A 1 98 ? -3.241 -15.576 -6.058 1.00 70.69 98 GLU A CA 1
ATOM 758 C C . GLU A 1 98 ? -2.061 -15.547 -7.037 1.00 70.69 98 GLU A C 1
ATOM 760 O O . GLU A 1 98 ? -1.126 -16.340 -6.929 1.00 70.69 98 GLU A O 1
ATOM 765 N N . LYS A 1 99 ? -2.102 -14.620 -8.000 1.00 79.44 99 LYS A N 1
ATOM 766 C CA . LYS A 1 99 ? -1.064 -14.416 -9.010 1.00 79.44 99 LYS A CA 1
ATOM 767 C C . LYS A 1 99 ? -0.621 -12.964 -9.039 1.00 79.44 99 LYS A C 1
ATOM 769 O O . LYS A 1 99 ? -1.450 -12.057 -9.160 1.00 79.44 99 LYS A O 1
ATOM 774 N N . ARG A 1 100 ? 0.694 -12.776 -8.949 1.00 86.69 100 ARG A N 1
ATOM 775 C CA . ARG A 1 100 ? 1.346 -11.465 -8.829 1.00 86.69 100 ARG A CA 1
ATOM 776 C C . ARG A 1 100 ? 2.544 -11.311 -9.769 1.00 86.69 100 ARG A C 1
ATOM 778 O O . ARG A 1 100 ? 3.378 -10.442 -9.553 1.00 86.69 100 ARG A O 1
ATOM 785 N N . SER A 1 101 ? 2.653 -12.178 -10.779 1.00 91.81 101 SER A N 1
ATOM 786 C CA . SER A 1 101 ? 3.620 -11.969 -11.857 1.00 91.81 101 SER A CA 1
ATOM 787 C C . SER A 1 101 ? 3.211 -10.744 -12.672 1.00 91.81 101 SER A C 1
ATOM 789 O O . SER A 1 101 ? 2.024 -10.400 -12.735 1.00 91.81 101 SER A O 1
ATOM 791 N N . TYR A 1 102 ? 4.183 -10.099 -13.307 1.00 92.75 102 TYR A N 1
ATOM 792 C CA . TYR A 1 102 ? 3.917 -8.943 -14.150 1.00 92.75 102 TYR A CA 1
ATOM 793 C C . TYR A 1 102 ? 2.954 -9.294 -15.289 1.00 92.75 102 TYR A C 1
ATOM 795 O O . TYR A 1 102 ? 1.991 -8.572 -15.535 1.00 92.75 102 TYR A O 1
ATOM 803 N N . GLU A 1 103 ? 3.156 -10.446 -15.933 1.00 92.38 103 GLU A N 1
ATOM 804 C CA . GLU A 1 103 ? 2.342 -10.932 -17.046 1.00 92.38 103 GLU A CA 1
ATOM 805 C C . GLU A 1 103 ? 0.888 -11.186 -16.638 1.00 92.38 103 GLU A C 1
ATOM 807 O O . GLU A 1 103 ? -0.039 -10.846 -17.379 1.00 92.38 103 GLU A O 1
ATOM 812 N N . ASP A 1 104 ? 0.668 -11.759 -15.452 1.00 92.00 104 ASP A N 1
ATOM 813 C CA . ASP A 1 104 ? -0.684 -11.987 -14.947 1.00 92.00 104 ASP A CA 1
ATOM 814 C C . ASP A 1 104 ? -1.371 -10.657 -14.613 1.00 92.00 104 ASP A C 1
ATOM 816 O O . ASP A 1 104 ? -2.536 -10.466 -14.963 1.00 92.00 104 ASP A O 1
ATOM 820 N N . VAL A 1 105 ? -0.668 -9.728 -13.957 1.00 94.12 105 VAL A N 1
ATOM 821 C CA . VAL A 1 105 ? -1.236 -8.445 -13.516 1.00 94.12 105 VAL A CA 1
ATOM 822 C C . VAL A 1 105 ? -1.520 -7.513 -14.695 1.00 94.12 105 VAL A C 1
ATOM 824 O O . VAL A 1 105 ? -2.596 -6.922 -14.761 1.00 94.12 105 VAL A O 1
ATOM 827 N N . ILE A 1 106 ? -0.621 -7.416 -15.676 1.00 93.69 106 ILE A N 1
ATOM 828 C CA . ILE A 1 106 ? -0.839 -6.538 -16.833 1.00 93.69 106 ILE A CA 1
ATOM 829 C C . ILE A 1 106 ? -2.025 -6.993 -17.692 1.00 93.69 106 ILE A C 1
ATOM 831 O O . ILE A 1 106 ? -2.725 -6.164 -18.269 1.00 93.69 106 ILE A O 1
ATOM 835 N N . SER A 1 107 ? -2.309 -8.300 -17.736 1.00 93.00 107 SER A N 1
ATOM 836 C CA . SER A 1 107 ? -3.446 -8.850 -18.488 1.00 93.00 107 SER A CA 1
ATOM 837 C C . SER A 1 107 ? -4.818 -8.430 -17.941 1.00 93.00 107 SER A C 1
ATOM 839 O O . SER A 1 107 ? -5.813 -8.479 -18.665 1.00 93.00 107 SER A O 1
ATOM 841 N N . ARG A 1 108 ? -4.861 -8.000 -16.676 1.00 92.69 108 ARG A N 1
ATOM 842 C CA . ARG A 1 108 ? -6.059 -7.557 -15.951 1.00 92.69 108 ARG A CA 1
ATOM 843 C C . ARG A 1 108 ? -6.013 -6.076 -15.573 1.00 92.69 108 ARG A C 1
ATOM 845 O O . ARG A 1 108 ? -6.854 -5.619 -14.806 1.00 92.69 108 ARG A O 1
ATOM 852 N N . ALA A 1 109 ? -5.039 -5.340 -16.107 1.00 93.25 109 ALA A N 1
ATOM 853 C CA . ALA A 1 109 ? -4.871 -3.926 -15.831 1.00 93.25 109 ALA A CA 1
ATOM 854 C C . ALA A 1 109 ? -6.119 -3.131 -16.234 1.00 93.25 109 ALA A C 1
ATOM 856 O O . ALA A 1 109 ? -6.634 -3.261 -17.349 1.00 93.25 109 ALA A O 1
ATOM 857 N N . VAL A 1 110 ? -6.568 -2.263 -15.335 1.00 91.88 110 VAL A N 1
ATOM 858 C CA . VAL A 1 110 ? -7.623 -1.289 -15.584 1.00 91.88 110 VAL A CA 1
ATOM 859 C C . VAL A 1 110 ? -6.970 0.078 -15.749 1.00 91.88 110 VAL A C 1
ATOM 861 O O . VAL A 1 110 ? -6.274 0.576 -14.868 1.00 91.88 110 VAL A O 1
ATOM 864 N N . GLY A 1 111 ? -7.201 0.700 -16.904 1.00 91.19 111 GLY A N 1
ATOM 865 C CA . GLY A 1 111 ? -6.612 1.994 -17.235 1.00 91.19 111 GLY A CA 1
ATOM 866 C C . GLY A 1 111 ? -5.205 1.890 -17.826 1.00 91.19 111 GLY A C 1
ATOM 867 O O . GLY A 1 111 ? -4.841 0.900 -18.461 1.00 91.19 111 GLY A O 1
ATOM 868 N N . LYS A 1 112 ? -4.439 2.976 -17.702 1.00 89.06 112 LYS A N 1
ATOM 869 C CA . LYS A 1 112 ? -3.096 3.083 -18.275 1.00 89.06 112 LYS A CA 1
ATOM 870 C C . LYS A 1 112 ? -2.060 2.602 -17.257 1.00 89.06 112 LYS A C 1
ATOM 872 O O . LYS A 1 112 ? -2.069 3.067 -16.124 1.00 89.06 112 LYS A O 1
ATOM 877 N N . VAL A 1 113 ? -1.141 1.746 -17.701 1.00 93.88 113 VAL A N 1
ATOM 878 C CA . VAL A 1 113 ? 0.086 1.437 -16.956 1.00 93.88 113 VAL A CA 1
ATOM 879 C C . VAL A 1 113 ? 0.986 2.670 -16.946 1.00 93.88 113 VAL A C 1
ATOM 881 O O . VAL A 1 113 ? 1.283 3.237 -18.005 1.00 93.88 113 VAL A O 1
ATOM 884 N N . THR A 1 114 ? 1.402 3.088 -15.756 1.00 95.12 114 THR A N 1
ATOM 885 C CA . THR A 1 114 ? 2.346 4.194 -15.588 1.00 95.12 114 THR A CA 1
ATOM 886 C C . THR A 1 114 ? 3.749 3.629 -15.460 1.00 95.12 114 THR A C 1
ATOM 888 O O . THR A 1 114 ? 3.964 2.708 -14.677 1.00 95.12 114 THR A O 1
ATOM 891 N N . GLU A 1 115 ? 4.685 4.186 -16.224 1.00 95.50 115 GLU A N 1
ATOM 892 C CA . GLU A 1 115 ? 6.110 3.893 -16.103 1.00 95.50 115 GLU A CA 1
ATOM 893 C C . GLU A 1 115 ? 6.864 5.166 -15.736 1.00 95.50 115 GLU A C 1
ATOM 895 O O . GLU A 1 115 ? 6.616 6.224 -16.324 1.00 95.50 115 GLU A O 1
ATOM 900 N N . GLU A 1 116 ? 7.786 5.058 -14.786 1.00 95.75 116 GLU A N 1
ATOM 901 C CA . GLU A 1 116 ? 8.589 6.181 -14.305 1.00 95.75 116 GLU A CA 1
ATOM 902 C C . GLU A 1 116 ? 9.991 5.729 -13.899 1.00 95.75 116 GLU A C 1
ATOM 904 O O . GLU A 1 116 ? 10.189 4.617 -13.410 1.00 95.75 116 GLU A O 1
ATOM 909 N N . GLU A 1 117 ? 10.987 6.579 -14.146 1.00 94.94 117 GLU A N 1
ATOM 910 C CA . GLU A 1 117 ? 12.348 6.346 -13.665 1.00 94.94 117 GLU A CA 1
ATOM 911 C C . GLU A 1 117 ? 12.411 6.614 -12.160 1.00 94.94 117 GLU A C 1
ATOM 913 O O . GLU A 1 117 ? 11.796 7.553 -11.662 1.00 94.94 117 GLU A O 1
ATOM 918 N N . GLY A 1 118 ? 13.180 5.808 -11.437 1.00 94.00 118 GLY A N 1
ATOM 919 C CA . GLY A 1 118 ? 13.375 5.991 -10.007 1.00 94.00 118 GLY A CA 1
ATOM 920 C C . GLY A 1 118 ? 14.530 5.158 -9.478 1.00 94.00 118 GLY A C 1
ATOM 921 O O . GLY A 1 118 ? 15.439 4.770 -10.218 1.00 94.00 118 GLY A O 1
ATOM 922 N N . SER A 1 119 ? 14.492 4.865 -8.180 1.00 91.25 119 SER A N 1
ATOM 923 C CA . SER A 1 119 ? 15.475 3.995 -7.541 1.00 91.25 119 SER A CA 1
ATOM 924 C C . SER A 1 119 ? 14.817 2.949 -6.650 1.00 91.25 119 SER A C 1
ATOM 926 O O . SER A 1 119 ? 13.808 3.224 -6.011 1.00 91.25 119 SER A O 1
ATOM 928 N N . PHE A 1 120 ? 15.416 1.764 -6.604 1.00 89.88 120 PHE A N 1
ATOM 929 C CA . PHE A 1 120 ? 15.095 0.701 -5.660 1.00 89.88 120 PHE A CA 1
ATOM 930 C C . PHE A 1 120 ? 16.403 0.234 -5.023 1.00 89.88 120 PHE A C 1
ATOM 932 O O . PHE A 1 120 ? 17.360 -0.082 -5.734 1.00 89.88 120 PHE A O 1
ATOM 939 N N . ALA A 1 121 ? 16.486 0.255 -3.690 1.00 84.81 121 ALA A N 1
ATOM 940 C CA . ALA A 1 121 ? 17.713 -0.064 -2.949 1.00 84.81 121 ALA A CA 1
ATOM 941 C C . ALA A 1 121 ? 18.970 0.659 -3.503 1.00 84.81 121 ALA A C 1
ATOM 943 O O . ALA A 1 121 ? 20.011 0.046 -3.747 1.00 84.81 121 ALA A O 1
ATOM 944 N N . ALA A 1 122 ? 18.849 1.971 -3.749 1.00 86.56 122 ALA A N 1
ATOM 945 C CA . ALA A 1 122 ? 19.885 2.841 -4.327 1.00 86.56 122 ALA A CA 1
ATOM 946 C C . ALA A 1 122 ? 20.368 2.474 -5.748 1.00 86.56 122 ALA A C 1
ATOM 948 O O . ALA A 1 122 ? 21.347 3.043 -6.235 1.00 86.56 122 ALA A O 1
ATOM 949 N N . SER A 1 123 ? 19.682 1.559 -6.433 1.00 88.44 123 SER A N 1
ATOM 950 C CA . SER A 1 123 ? 19.948 1.208 -7.829 1.00 88.44 123 SER A CA 1
ATOM 951 C C . SER A 1 123 ? 18.874 1.810 -8.735 1.00 88.44 123 SER A C 1
ATOM 953 O O . SER A 1 123 ? 17.703 1.812 -8.354 1.00 88.44 123 SER A O 1
ATOM 955 N N . PRO A 1 124 ? 19.233 2.334 -9.917 1.00 92.00 124 PRO A N 1
ATOM 956 C CA . PRO A 1 124 ? 18.266 2.940 -10.818 1.00 92.00 124 PRO A CA 1
ATOM 957 C C . PRO A 1 124 ? 17.338 1.874 -11.417 1.00 92.00 124 PRO A C 1
ATOM 959 O O . PRO A 1 124 ? 17.773 0.787 -11.813 1.00 92.00 124 PRO A O 1
ATOM 962 N N . VAL A 1 125 ? 16.047 2.192 -11.468 1.00 93.62 125 VAL A N 1
ATOM 963 C CA . VAL A 1 125 ? 14.995 1.308 -11.980 1.00 93.62 125 VAL A CA 1
ATOM 964 C C . VAL A 1 125 ? 13.994 2.082 -12.827 1.00 93.62 125 VAL A C 1
ATOM 966 O O . VAL A 1 125 ? 13.899 3.306 -12.739 1.00 93.62 125 VAL A O 1
ATOM 969 N N . ILE A 1 126 ? 13.228 1.355 -13.633 1.00 95.19 126 ILE A N 1
ATOM 970 C CA . ILE A 1 126 ? 11.951 1.833 -14.160 1.00 95.19 126 ILE A CA 1
ATOM 971 C C . ILE A 1 126 ? 10.854 1.129 -13.377 1.00 95.19 12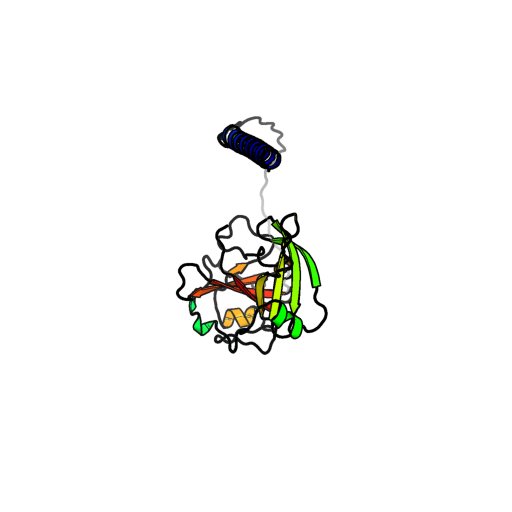6 ILE A C 1
ATOM 973 O O . ILE A 1 126 ? 10.773 -0.099 -13.390 1.00 95.19 126 ILE A O 1
ATOM 977 N N . TRP A 1 127 ? 10.043 1.921 -12.691 1.00 96.44 127 TRP A N 1
ATOM 978 C CA . TRP A 1 127 ? 8.842 1.478 -12.009 1.00 96.44 127 TRP A CA 1
ATOM 979 C C . TRP A 1 127 ? 7.717 1.255 -13.014 1.00 96.44 127 TRP A C 1
ATOM 981 O O . TRP A 1 127 ? 7.622 1.944 -14.028 1.00 96.44 127 TRP A O 1
ATOM 991 N N . SER A 1 128 ? 6.848 0.295 -12.731 1.00 96.44 128 SER A N 1
ATOM 992 C CA . SER A 1 128 ? 5.602 0.060 -13.450 1.00 96.44 128 SER A CA 1
ATOM 993 C C . SER A 1 128 ? 4.467 -0.072 -12.447 1.00 96.44 128 SER A C 1
ATOM 995 O O . SER A 1 128 ? 4.375 -1.061 -11.717 1.00 96.44 128 SER A O 1
ATOM 997 N N . THR A 1 129 ? 3.599 0.935 -12.431 1.00 96.81 129 THR A N 1
ATOM 998 C CA . THR A 1 129 ? 2.435 1.008 -11.548 1.00 96.81 129 THR A CA 1
ATOM 999 C C . THR A 1 129 ? 1.202 0.552 -12.314 1.00 96.81 129 THR A C 1
ATOM 1001 O O . THR A 1 129 ? 0.826 1.147 -13.331 1.00 96.81 129 THR A O 1
ATOM 1004 N N . ILE A 1 130 ? 0.580 -0.526 -11.837 1.00 96.50 130 ILE A N 1
ATOM 1005 C CA . ILE A 1 130 ? -0.551 -1.181 -12.502 1.00 96.50 130 ILE A CA 1
ATOM 1006 C C . ILE A 1 130 ? -1.701 -1.319 -11.511 1.00 96.50 130 ILE A C 1
ATOM 1008 O O . ILE A 1 130 ? -1.520 -1.892 -10.443 1.00 96.50 130 ILE A O 1
ATOM 1012 N N . SER A 1 131 ? -2.892 -0.843 -11.869 1.00 95.06 131 SER A N 1
ATOM 1013 C CA . SER A 1 131 ? -4.114 -1.101 -11.101 1.00 95.06 131 SER A CA 1
ATOM 1014 C C . SER A 1 131 ? -4.956 -2.176 -11.774 1.00 95.06 131 SER A C 1
ATOM 1016 O O . SER A 1 131 ? -5.025 -2.217 -13.000 1.00 95.06 131 SER A O 1
ATOM 1018 N N . ASP A 1 132 ? -5.629 -3.010 -10.988 1.00 93.31 132 ASP A N 1
ATOM 1019 C CA . ASP A 1 132 ? -6.669 -3.933 -11.453 1.00 93.31 132 ASP A CA 1
ATOM 1020 C C . ASP A 1 132 ? -8.040 -3.634 -10.823 1.00 93.31 132 ASP A C 1
ATOM 1022 O O . ASP A 1 132 ? -8.833 -4.550 -10.623 1.00 93.31 132 ASP A O 1
ATOM 1026 N N . GLU A 1 133 ? -8.298 -2.359 -10.495 1.00 91.88 133 GLU A N 1
ATOM 1027 C CA . GLU A 1 133 ? -9.453 -1.851 -9.725 1.00 91.88 133 GLU A CA 1
ATOM 1028 C C . GLU A 1 133 ? -9.380 -2.153 -8.223 1.00 91.88 133 GLU A C 1
ATOM 1030 O O . GLU A 1 133 ? -9.613 -1.264 -7.408 1.00 91.88 133 GLU A O 1
ATOM 1035 N N . LYS A 1 134 ? -8.992 -3.374 -7.852 1.00 94.06 134 LYS A N 1
ATOM 1036 C CA . LYS A 1 134 ? -8.969 -3.828 -6.454 1.00 94.06 134 LYS A CA 1
ATOM 1037 C C . LYS A 1 134 ? -7.666 -3.508 -5.745 1.00 94.06 134 LYS A C 1
ATOM 1039 O O . LYS A 1 134 ? -7.635 -3.179 -4.558 1.00 94.06 134 LYS A O 1
ATOM 1044 N N . PHE A 1 135 ? -6.577 -3.635 -6.482 1.00 95.31 135 PHE A N 1
ATOM 1045 C CA . PHE A 1 135 ? -5.227 -3.475 -5.997 1.00 95.31 135 PHE A CA 1
ATOM 1046 C C . PHE A 1 135 ? -4.444 -2.556 -6.932 1.00 95.31 135 PHE A C 1
ATOM 1048 O O . PHE A 1 135 ? -4.757 -2.396 -8.117 1.00 95.31 135 PHE A O 1
ATOM 1055 N N . VAL A 1 136 ? -3.385 -1.973 -6.384 1.00 96.00 136 VAL A N 1
ATOM 1056 C CA . VAL A 1 136 ? -2.316 -1.340 -7.156 1.00 96.00 136 VAL A CA 1
ATOM 1057 C C . VAL A 1 136 ? -1.039 -2.124 -6.907 1.00 96.00 136 VAL A C 1
ATOM 1059 O O . VAL A 1 136 ? -0.703 -2.409 -5.763 1.00 96.00 136 VAL A O 1
ATOM 1062 N N . TYR A 1 137 ? -0.352 -2.486 -7.983 1.00 96.00 137 TYR A N 1
ATOM 1063 C CA . TYR A 1 137 ? 0.891 -3.246 -7.985 1.00 96.00 137 TYR A CA 1
ATOM 1064 C C . TYR A 1 137 ? 2.042 -2.348 -8.411 1.00 96.00 137 TYR A C 1
ATOM 1066 O O . TYR A 1 137 ? 1.913 -1.597 -9.383 1.00 96.00 137 TYR A O 1
ATOM 1074 N N . PHE A 1 138 ? 3.173 -2.494 -7.728 1.00 95.69 138 PHE A N 1
ATOM 1075 C CA . PHE A 1 138 ? 4.413 -1.793 -8.025 1.00 95.69 138 PHE A CA 1
ATOM 1076 C C . PHE A 1 138 ? 5.452 -2.807 -8.474 1.00 95.69 138 PHE A C 1
ATOM 1078 O O . PHE A 1 138 ? 5.976 -3.585 -7.674 1.00 95.69 138 PHE A O 1
ATOM 1085 N N . PHE A 1 139 ? 5.734 -2.805 -9.771 1.00 95.62 139 PHE A N 1
ATOM 1086 C CA . PHE A 1 139 ? 6.830 -3.570 -10.347 1.00 95.62 139 PHE A CA 1
ATOM 1087 C C . PHE A 1 139 ? 8.019 -2.662 -10.620 1.00 95.62 139 PHE A C 1
ATOM 1089 O O . PHE A 1 139 ? 7.844 -1.464 -10.834 1.00 95.62 139 PHE A O 1
ATOM 1096 N N . TYR A 1 140 ? 9.215 -3.233 -10.664 1.00 94.12 140 TYR A N 1
ATOM 1097 C CA . TYR A 1 140 ? 10.403 -2.540 -11.134 1.00 94.12 140 TYR A CA 1
ATOM 1098 C C . TYR A 1 140 ? 11.242 -3.431 -12.045 1.00 94.12 140 TYR A C 1
ATOM 1100 O O . TYR A 1 140 ? 11.260 -4.657 -11.920 1.00 94.12 140 TYR A O 1
ATOM 1108 N N . ARG A 1 141 ? 12.016 -2.782 -12.912 1.00 93.75 141 ARG A N 1
ATOM 1109 C CA . ARG A 1 141 ? 13.134 -3.392 -13.640 1.00 93.75 141 ARG A CA 1
ATOM 1110 C C . ARG A 1 141 ? 14.373 -2.521 -13.516 1.00 93.75 141 ARG A C 1
ATOM 1112 O O . ARG A 1 141 ? 14.286 -1.299 -13.635 1.00 93.75 141 ARG A O 1
ATOM 1119 N N . PHE A 1 142 ? 15.534 -3.131 -13.298 1.00 91.31 142 PHE A N 1
ATOM 1120 C CA . PHE A 1 142 ? 16.798 -2.396 -13.213 1.00 91.31 142 PHE A CA 1
ATOM 1121 C C . PHE A 1 142 ? 17.190 -1.780 -14.557 1.00 91.31 142 PHE A C 1
ATOM 1123 O O . PHE A 1 142 ? 17.047 -2.403 -15.610 1.00 91.31 142 PHE A O 1
ATOM 1130 N N . THR A 1 143 ? 17.738 -0.566 -14.512 1.00 86.31 143 THR A N 1
ATOM 1131 C CA . THR A 1 143 ? 18.340 0.094 -15.676 1.00 86.31 143 THR A CA 1
ATOM 1132 C C . THR A 1 143 ? 19.872 0.069 -15.547 1.00 86.31 143 THR A C 1
ATOM 1134 O O . THR A 1 143 ? 20.421 0.380 -14.493 1.00 86.31 143 THR A O 1
ATOM 1137 N N . GLY A 1 144 ? 20.604 -0.362 -16.585 1.00 74.56 144 GLY A N 1
ATOM 1138 C CA . GLY A 1 144 ? 22.081 -0.424 -16.565 1.00 74.56 144 GLY A CA 1
ATOM 1139 C C . GLY A 1 144 ? 22.691 -1.670 -17.221 1.00 74.56 144 GLY A C 1
ATOM 1140 O O . GLY A 1 144 ? 21.978 -2.496 -17.760 1.00 74.56 144 GLY A O 1
ATOM 1141 N N . GLU A 1 145 ? 24.024 -1.831 -17.173 1.00 56.97 145 GLU A N 1
ATOM 1142 C CA . GLU A 1 145 ? 24.808 -2.794 -17.993 1.00 56.97 145 GLU A CA 1
ATOM 1143 C C . GLU A 1 145 ? 24.458 -4.295 -17.837 1.00 56.97 145 GLU A C 1
ATOM 1145 O O . GLU A 1 145 ? 24.904 -5.114 -18.644 1.00 56.97 145 GLU A O 1
ATOM 1150 N N . ALA A 1 146 ? 23.661 -4.664 -16.834 1.00 56.81 146 ALA A N 1
ATOM 1151 C CA . ALA A 1 146 ? 23.083 -5.997 -16.664 1.00 56.81 146 ALA A CA 1
ATOM 1152 C C . ALA A 1 146 ? 21.556 -5.945 -16.850 1.00 56.81 146 ALA A C 1
ATOM 1154 O O . ALA A 1 146 ? 20.817 -6.418 -15.989 1.00 56.81 146 ALA A O 1
ATOM 1155 N N . GLU A 1 147 ? 21.107 -5.315 -17.944 1.00 60.62 147 GLU A N 1
ATOM 1156 C CA . GLU A 1 147 ? 19.692 -5.156 -18.291 1.00 60.62 147 GLU A CA 1
ATOM 1157 C C . GLU A 1 147 ? 18.957 -6.488 -18.126 1.00 60.62 147 GLU A C 1
ATOM 1159 O O . GLU A 1 147 ? 19.300 -7.506 -18.735 1.00 60.62 147 GLU A O 1
ATOM 1164 N N . SER A 1 148 ? 17.946 -6.465 -17.269 1.00 63.66 148 SER A N 1
ATOM 1165 C CA . SER A 1 148 ? 16.962 -7.520 -17.151 1.00 63.66 148 SER A CA 1
ATOM 1166 C C . SER A 1 148 ? 15.642 -6.907 -17.581 1.00 63.66 148 SER A C 1
ATOM 1168 O O . SER A 1 148 ? 15.144 -5.996 -16.926 1.00 63.66 148 SER A O 1
ATOM 1170 N N . ASP A 1 149 ? 15.067 -7.409 -18.673 1.00 72.62 149 ASP A N 1
ATOM 1171 C CA . ASP A 1 149 ? 13.685 -7.086 -19.055 1.00 72.62 149 ASP A CA 1
ATOM 1172 C C . ASP A 1 149 ? 12.664 -7.726 -18.090 1.00 72.62 149 ASP A C 1
ATOM 1174 O O . ASP A 1 149 ? 11.455 -7.614 -18.290 1.00 72.62 149 ASP A O 1
ATOM 1178 N N . VAL A 1 150 ? 13.135 -8.428 -17.050 1.00 84.44 150 VAL A N 1
ATOM 1179 C CA . VAL A 1 150 ? 12.284 -9.038 -16.031 1.00 84.44 150 VAL A CA 1
ATOM 1180 C C . VAL A 1 150 ? 11.778 -7.958 -15.088 1.00 84.44 150 VAL A C 1
ATOM 1182 O O . VAL A 1 150 ? 12.557 -7.269 -14.432 1.00 84.44 150 VAL A O 1
ATOM 1185 N N . GLN A 1 151 ? 10.457 -7.861 -15.017 1.00 90.31 151 GLN A N 1
ATOM 1186 C CA . GLN A 1 151 ? 9.741 -7.039 -14.056 1.00 90.31 151 GLN A CA 1
ATOM 1187 C C . GLN A 1 151 ? 9.587 -7.822 -12.752 1.00 90.31 151 GLN A C 1
ATOM 1189 O O . GLN A 1 151 ? 8.980 -8.896 -12.727 1.00 90.31 151 GLN A O 1
ATOM 1194 N N . GLU A 1 152 ? 10.131 -7.286 -11.668 1.00 91.88 152 GLU A N 1
ATOM 1195 C CA . GLU A 1 152 ? 10.021 -7.857 -10.330 1.00 91.88 152 GLU A CA 1
ATOM 1196 C C . GLU A 1 152 ? 8.962 -7.103 -9.532 1.00 91.88 152 GLU A C 1
ATOM 1198 O O . GLU A 1 152 ? 8.879 -5.878 -9.588 1.00 91.88 152 GLU A O 1
ATOM 1203 N N . LEU A 1 153 ? 8.117 -7.836 -8.807 1.00 92.44 153 LEU A N 1
ATOM 1204 C CA . LEU A 1 153 ? 7.150 -7.224 -7.903 1.00 92.44 153 LEU A CA 1
ATOM 1205 C C . LEU A 1 153 ? 7.894 -6.694 -6.675 1.00 92.44 153 LEU A C 1
ATOM 1207 O O . LEU A 1 153 ? 8.488 -7.485 -5.944 1.00 92.44 153 LEU A O 1
ATOM 1211 N N . SER A 1 154 ? 7.805 -5.390 -6.430 1.00 92.12 154 SER A N 1
ATOM 1212 C CA . SER A 1 154 ? 8.217 -4.796 -5.157 1.00 92.12 154 SER A CA 1
ATOM 1213 C C . SER A 1 154 ? 7.132 -5.000 -4.109 1.00 92.12 154 SER A C 1
ATOM 1215 O O . SER A 1 154 ? 7.367 -5.627 -3.078 1.00 92.12 154 SER A O 1
ATOM 1217 N N . ASP A 1 155 ? 5.924 -4.503 -4.392 1.00 92.25 155 ASP A N 1
ATOM 1218 C CA . ASP A 1 155 ? 4.816 -4.518 -3.441 1.00 92.25 155 ASP A CA 1
ATOM 1219 C C . ASP A 1 155 ? 3.455 -4.358 -4.142 1.00 92.25 155 ASP A C 1
ATOM 1221 O O . ASP A 1 155 ? 3.372 -4.087 -5.344 1.00 92.25 155 ASP A O 1
ATOM 1225 N N . TYR A 1 156 ? 2.372 -4.523 -3.387 1.00 94.00 156 TYR A N 1
ATOM 1226 C CA . TYR A 1 156 ? 1.012 -4.209 -3.804 1.00 94.00 156 TYR A CA 1
ATOM 1227 C C . TYR A 1 156 ? 0.206 -3.637 -2.633 1.00 94.00 156 TYR A C 1
ATOM 1229 O O . TYR A 1 156 ? 0.454 -3.940 -1.469 1.00 94.00 156 TYR A O 1
ATOM 1237 N N . VAL A 1 157 ? -0.805 -2.836 -2.950 1.00 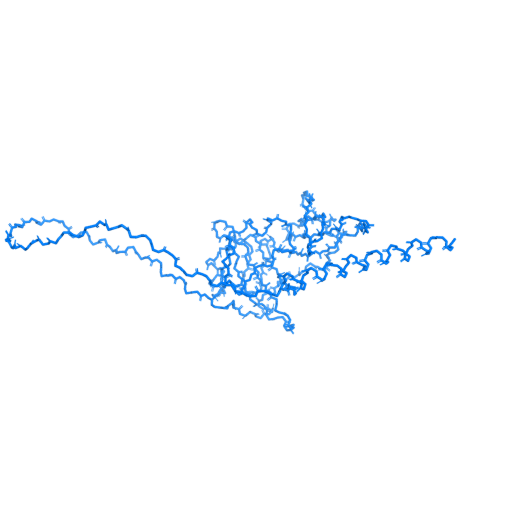95.50 157 VAL A N 1
ATOM 1238 C CA . VAL A 1 157 ? -1.702 -2.226 -1.964 1.00 95.50 157 VAL A CA 1
ATOM 1239 C C . VAL A 1 157 ? -3.154 -2.466 -2.338 1.00 95.50 157 VAL A C 1
ATOM 1241 O O . VAL A 1 157 ? -3.493 -2.590 -3.515 1.00 95.50 157 VAL A O 1
ATOM 1244 N N . ILE A 1 158 ? -4.017 -2.530 -1.331 1.00 96.94 158 ILE A N 1
ATOM 1245 C CA . ILE A 1 158 ? -5.468 -2.617 -1.499 1.00 96.94 158 ILE A CA 1
ATOM 1246 C C . ILE A 1 158 ? -5.998 -1.206 -1.751 1.00 96.94 158 ILE A C 1
ATOM 1248 O O . ILE A 1 158 ? -5.713 -0.309 -0.962 1.00 96.94 158 ILE A O 1
ATOM 1252 N N . VAL A 1 159 ? -6.781 -1.022 -2.815 1.00 96.31 159 VAL A N 1
ATOM 1253 C CA . VAL A 1 159 ? -7.474 0.244 -3.143 1.00 96.31 159 VAL A CA 1
ATOM 1254 C C . VAL A 1 159 ? -8.975 0.060 -3.395 1.00 96.31 159 VAL A C 1
ATOM 1256 O O . VAL A 1 159 ? -9.718 1.039 -3.406 1.00 96.31 159 VAL A O 1
ATOM 1259 N N . GLY A 1 160 ? -9.426 -1.181 -3.597 1.00 94.00 160 GLY A N 1
ATOM 1260 C CA . GLY A 1 160 ? -10.829 -1.527 -3.798 1.00 94.00 160 GLY A CA 1
ATOM 1261 C C . GLY A 1 160 ? -11.633 -1.377 -2.509 1.00 94.00 160 GLY A C 1
ATOM 1262 O O . GLY A 1 160 ? -11.207 -1.834 -1.445 1.00 94.00 160 GLY A O 1
ATOM 1263 N N . GLN A 1 161 ? -12.797 -0.732 -2.599 1.00 91.81 161 GLN A N 1
ATOM 1264 C CA . GLN A 1 161 ? -13.702 -0.519 -1.458 1.00 91.81 161 GLN A CA 1
ATOM 1265 C C . GLN A 1 161 ? -14.477 -1.783 -1.082 1.00 91.81 161 GLN A C 1
ATOM 1267 O O . GLN A 1 161 ? -15.045 -1.865 -0.000 1.00 91.81 161 GLN A O 1
ATOM 1272 N N . GLU A 1 162 ? -14.516 -2.771 -1.971 1.00 91.50 162 GLU A N 1
ATOM 1273 C CA . GLU A 1 162 ? -15.140 -4.065 -1.729 1.00 91.50 162 GLU A CA 1
ATOM 1274 C C . GLU A 1 162 ? -14.256 -5.028 -0.927 1.00 91.50 162 GLU A C 1
ATOM 1276 O O . GLU A 1 162 ? -14.714 -6.113 -0.573 1.00 91.50 162 GLU A O 1
ATOM 1281 N N . ILE A 1 163 ? -12.990 -4.669 -0.689 1.00 93.44 163 ILE A N 1
ATOM 1282 C CA . ILE A 1 163 ? -12.077 -5.458 0.133 1.00 93.44 163 ILE A CA 1
ATOM 1283 C C . ILE A 1 163 ? -12.115 -4.912 1.557 1.00 93.44 163 ILE A C 1
ATOM 1285 O O . ILE A 1 163 ? -11.664 -3.799 1.829 1.00 93.44 163 ILE A O 1
ATOM 1289 N N . GLU A 1 164 ? -12.618 -5.746 2.458 1.00 94.50 164 GLU A N 1
ATOM 1290 C CA . GLU A 1 164 ? -12.678 -5.498 3.893 1.00 94.50 164 GLU A CA 1
ATOM 1291 C C . GLU A 1 164 ? -11.727 -6.462 4.609 1.00 94.50 164 GLU A C 1
ATOM 1293 O O . GLU A 1 164 ? -11.666 -7.656 4.295 1.00 94.50 164 GLU A O 1
ATOM 1298 N N . LEU A 1 165 ? -10.948 -5.931 5.550 1.00 94.31 165 LEU A N 1
ATOM 1299 C CA . LEU A 1 165 ? -10.145 -6.737 6.461 1.00 94.31 165 LEU A CA 1
ATOM 1300 C C . LEU A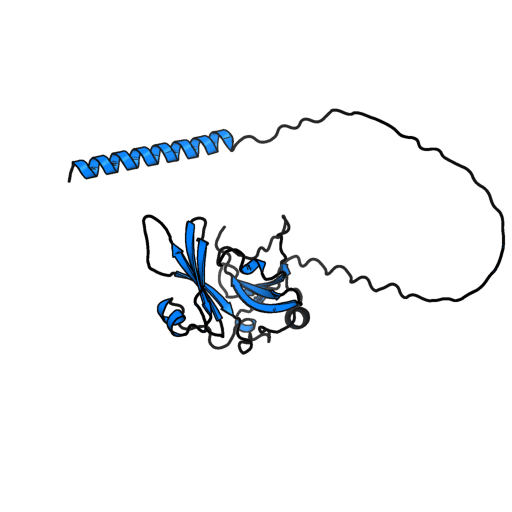 1 165 ? -11.060 -7.406 7.496 1.00 94.31 165 LEU A C 1
ATOM 1302 O O . LEU A 1 165 ? -12.105 -6.863 7.834 1.00 94.31 165 LEU A O 1
ATOM 1306 N N . SER A 1 166 ? -10.656 -8.530 8.087 1.00 94.25 166 SER A N 1
ATOM 1307 C CA . SER A 1 166 ? -11.458 -9.266 9.078 1.00 94.25 166 SER A CA 1
ATOM 1308 C C . SER A 1 166 ? -11.881 -8.420 10.290 1.00 94.25 166 SER A C 1
ATOM 1310 O O . SER A 1 166 ? -12.888 -8.723 10.926 1.00 94.25 166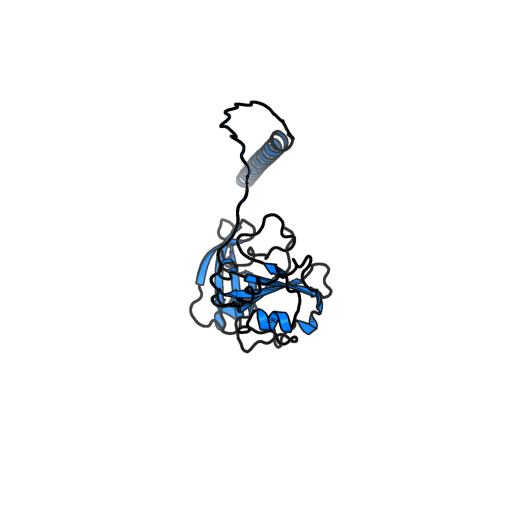 SER A O 1
ATOM 1312 N N . CYS A 1 167 ? -11.124 -7.371 10.629 1.00 92.19 167 CYS A N 1
ATOM 1313 C CA . CYS A 1 167 ? -11.456 -6.422 11.692 1.00 92.19 167 CYS A CA 1
ATOM 1314 C C . CYS A 1 167 ? -12.514 -5.380 11.288 1.00 92.19 167 CYS A C 1
ATOM 1316 O O . CYS A 1 167 ? -12.962 -4.624 12.143 1.00 92.19 167 CYS A O 1
ATOM 1318 N N . GLY A 1 168 ? -12.923 -5.334 10.020 1.00 94.56 168 GLY A N 1
ATOM 1319 C CA . GLY A 1 168 ? -13.900 -4.389 9.479 1.00 94.56 168 GLY A CA 1
ATOM 1320 C C . GLY A 1 168 ? -13.294 -3.158 8.806 1.00 94.56 168 GLY A C 1
ATOM 1321 O O . GLY A 1 168 ? -14.026 -2.323 8.286 1.00 94.56 168 GLY A O 1
ATOM 1322 N N . ILE A 1 169 ? -11.967 -3.011 8.805 1.00 95.94 169 ILE A N 1
ATOM 1323 C CA . ILE A 1 169 ? -11.297 -1.889 8.133 1.00 95.94 169 ILE A CA 1
ATOM 1324 C C . ILE A 1 169 ? -11.325 -2.094 6.619 1.00 95.94 169 ILE A C 1
ATOM 1326 O O . ILE A 1 169 ? -11.028 -3.178 6.126 1.00 95.94 169 ILE A O 1
ATOM 1330 N N . HIS A 1 170 ? -11.614 -1.033 5.872 1.00 96.44 170 HIS A N 1
ATOM 1331 C CA . HIS A 1 170 ? -11.617 -1.041 4.412 1.00 96.44 170 HIS A CA 1
ATOM 1332 C C . HIS A 1 170 ? -11.209 0.330 3.857 1.00 96.44 170 HIS A C 1
ATOM 1334 O O . HIS A 1 170 ? -11.150 1.333 4.573 1.00 96.44 170 HIS A O 1
ATOM 1340 N N . THR A 1 171 ? -10.933 0.394 2.555 1.00 97.12 171 THR A N 1
ATOM 1341 C CA . THR A 1 171 ? -10.697 1.678 1.879 1.00 97.12 171 THR A CA 1
ATOM 1342 C C . THR A 1 171 ? -12.003 2.475 1.773 1.00 97.12 171 THR A C 1
ATOM 1344 O O . THR A 1 171 ? -13.087 1.915 1.633 1.00 97.12 171 THR A O 1
ATOM 1347 N N . GLY A 1 172 ? -11.929 3.799 1.883 1.00 97.62 172 GLY A N 1
ATOM 1348 C CA . GLY A 1 172 ? -13.083 4.697 1.987 1.00 97.62 172 GLY A CA 1
ATOM 1349 C C . GLY A 1 172 ? -13.538 4.982 3.423 1.00 97.62 172 GLY A C 1
ATOM 1350 O O . GLY A 1 172 ? -14.311 5.917 3.614 1.00 97.62 172 GLY A O 1
ATOM 1351 N N . MET A 1 173 ? -13.036 4.238 4.413 1.00 97.38 173 MET A N 1
ATOM 1352 C CA . MET A 1 173 ? -13.260 4.499 5.838 1.00 97.38 173 MET A CA 1
ATOM 1353 C C . MET A 1 173 ? -12.475 5.732 6.311 1.00 97.38 173 MET A C 1
ATOM 1355 O O . MET A 1 173 ? -11.373 5.998 5.826 1.00 97.38 173 MET A O 1
ATOM 1359 N N . SER A 1 174 ? -13.023 6.486 7.263 1.00 98.06 174 SER A N 1
ATOM 1360 C CA . SER A 1 174 ? -12.307 7.591 7.910 1.00 98.06 174 SER A CA 1
ATOM 1361 C C . SER A 1 174 ? -11.298 7.109 8.959 1.00 98.06 174 SER A C 1
ATOM 1363 O O . SER A 1 174 ? -11.417 6.017 9.515 1.00 98.06 174 SER A O 1
ATOM 1365 N N . ILE A 1 175 ? -10.311 7.949 9.278 1.00 96.69 175 ILE A N 1
ATOM 1366 C CA . ILE A 1 175 ? -9.368 7.702 10.381 1.00 96.69 175 ILE A CA 1
ATOM 1367 C C . ILE A 1 175 ? -10.116 7.458 11.703 1.00 96.69 175 ILE A C 1
ATOM 1369 O O . ILE A 1 175 ? -9.786 6.519 12.419 1.00 96.69 175 ILE A O 1
ATOM 1373 N N . GLU A 1 176 ? -11.142 8.256 12.013 1.00 96.25 176 GLU A N 1
ATOM 1374 C CA . GLU A 1 176 ? -11.899 8.162 13.273 1.00 96.25 176 GLU A CA 1
ATOM 1375 C C . GLU A 1 176 ? -12.628 6.815 13.421 1.00 96.25 176 GLU A C 1
ATOM 1377 O O . GLU A 1 176 ? -12.644 6.206 14.497 1.00 96.25 176 GLU A O 1
ATOM 1382 N N . GLU A 1 177 ? -13.210 6.317 12.328 1.00 97.19 177 GLU A N 1
ATOM 1383 C CA . GLU A 1 177 ? -13.840 4.995 12.288 1.00 97.19 177 GLU A CA 1
ATOM 1384 C C . GLU A 1 177 ? -12.798 3.886 12.469 1.00 97.19 177 GLU A C 1
ATOM 1386 O O . GLU A 1 177 ? -12.995 2.984 13.286 1.00 97.19 177 GLU A O 1
ATOM 1391 N N . ALA A 1 178 ? -11.657 3.986 11.781 1.00 96.06 178 ALA A N 1
ATOM 1392 C CA . ALA A 1 178 ? -10.573 3.020 11.913 1.00 96.06 178 ALA A CA 1
ATOM 1393 C C . ALA A 1 178 ? -9.993 2.989 13.338 1.00 96.06 178 ALA A C 1
ATOM 1395 O O . ALA A 1 178 ? -9.756 1.908 13.871 1.00 96.06 178 ALA A O 1
ATOM 1396 N N . GLU A 1 179 ? -9.831 4.144 13.990 1.00 94.75 179 GLU A N 1
ATOM 1397 C CA . GLU A 1 179 ? -9.387 4.251 15.388 1.00 94.75 179 GLU A CA 1
ATOM 1398 C C . GLU A 1 179 ? -10.417 3.690 16.381 1.00 94.75 179 GLU A C 1
ATOM 1400 O O . GLU A 1 179 ? -10.050 3.209 17.454 1.00 94.75 179 GLU A O 1
ATOM 1405 N N . THR A 1 180 ? -11.706 3.717 16.034 1.00 95.19 180 THR A N 1
ATOM 1406 C CA . THR A 1 180 ? -12.754 3.086 16.849 1.00 95.19 180 THR A CA 1
ATOM 1407 C C . THR A 1 180 ? -12.653 1.561 16.799 1.00 95.19 180 THR A C 1
ATOM 1409 O O . THR A 1 180 ? -12.868 0.894 17.813 1.00 95.19 180 THR A O 1
ATOM 1412 N N . ILE A 1 181 ? -12.314 1.006 15.633 1.00 94.06 181 ILE A N 1
ATOM 1413 C CA . ILE A 1 181 ? -12.124 -0.438 15.438 1.00 94.06 181 ILE A CA 1
ATOM 1414 C C . ILE A 1 181 ? -10.799 -0.894 16.060 1.00 94.06 181 ILE A C 1
ATOM 1416 O O . ILE A 1 181 ? -10.754 -1.883 16.793 1.00 94.06 181 ILE A O 1
ATOM 1420 N N . LEU A 1 182 ? -9.721 -0.166 15.777 1.00 91.12 182 LEU A N 1
ATOM 1421 C CA . LEU A 1 182 ? -8.369 -0.442 16.241 1.00 91.12 182 LEU A CA 1
ATOM 1422 C C . LEU A 1 182 ? -7.816 0.774 16.989 1.00 91.12 182 LEU A C 1
ATOM 1424 O O . LEU A 1 182 ? -7.163 1.633 16.394 1.00 91.12 182 LEU A O 1
ATOM 1428 N N . PRO A 1 183 ? -8.041 0.861 18.308 1.00 89.50 183 PRO A N 1
ATOM 1429 C CA . PRO A 1 183 ? -7.547 1.983 19.086 1.00 89.50 183 PRO A CA 1
ATOM 1430 C C . PRO A 1 183 ? -6.022 1.960 19.208 1.00 89.50 183 PRO A C 1
ATOM 1432 O O . PRO A 1 183 ? -5.396 0.912 19.382 1.00 89.50 183 PRO A O 1
ATOM 1435 N N . GLY A 1 184 ? -5.429 3.155 19.200 1.00 87.94 184 GLY A N 1
ATOM 1436 C CA . GLY A 1 184 ? -4.004 3.347 19.461 1.00 87.94 184 GLY A CA 1
ATOM 1437 C C . GLY A 1 184 ? -3.096 3.126 18.255 1.00 87.94 184 GLY A C 1
ATOM 1438 O O . GLY A 1 184 ? -1.909 2.896 18.463 1.00 87.94 184 GLY A O 1
ATOM 1439 N N . LEU A 1 185 ? -3.622 3.195 17.026 1.00 90.69 185 LEU A N 1
ATOM 1440 C CA . LEU A 1 185 ? -2.813 3.234 15.803 1.00 90.69 185 LEU A CA 1
ATOM 1441 C C . LEU A 1 185 ? -1.736 4.323 15.898 1.00 90.69 185 LEU A C 1
ATOM 1443 O O . LEU A 1 185 ? -1.955 5.392 16.465 1.00 90.69 185 LEU A O 1
ATOM 1447 N N . TYR A 1 186 ? -0.550 4.051 15.357 1.00 90.44 186 TYR A N 1
ATOM 1448 C CA . TYR A 1 186 ? 0.520 5.044 15.325 1.00 90.44 186 TYR A CA 1
ATOM 1449 C C . TYR A 1 186 ? 0.344 5.964 14.115 1.00 90.44 186 TYR A C 1
ATOM 1451 O O . TYR A 1 186 ? 0.276 5.481 12.990 1.00 90.44 186 TYR A O 1
ATOM 1459 N N . HIS A 1 187 ? 0.291 7.278 14.329 1.00 90.88 187 HIS A N 1
ATOM 1460 C CA . HIS A 1 187 ? 0.126 8.255 13.252 1.00 90.88 187 HIS A CA 1
ATOM 1461 C C . HIS A 1 187 ? 1.493 8.692 12.742 1.00 90.88 187 HIS A C 1
ATOM 1463 O O . HIS A 1 187 ? 2.177 9.494 13.375 1.00 90.88 187 HIS A O 1
ATOM 1469 N N . PHE A 1 188 ? 1.882 8.168 11.588 1.00 88.88 188 PHE A N 1
ATOM 1470 C CA . PHE A 1 188 ? 3.044 8.644 10.860 1.00 88.88 188 PHE A CA 1
ATOM 1471 C C . PHE A 1 188 ? 2.639 9.793 9.929 1.00 88.88 188 PHE A C 1
ATOM 1473 O O . PHE A 1 188 ? 1.614 9.712 9.248 1.00 88.88 188 PHE A O 1
ATOM 1480 N N . GLN A 1 189 ? 3.442 10.857 9.897 1.00 87.44 189 GLN A N 1
ATOM 1481 C CA . GLN A 1 189 ? 3.226 12.041 9.064 1.00 87.44 189 GLN A CA 1
ATOM 1482 C C . GLN A 1 189 ? 4.547 12.502 8.442 1.00 87.44 189 GLN A C 1
ATOM 1484 O O . GLN A 1 189 ? 5.619 12.310 9.018 1.00 87.44 189 GLN A O 1
ATOM 1489 N N . TRP A 1 190 ? 4.449 13.127 7.269 1.00 84.06 190 TRP A N 1
ATOM 1490 C CA . TRP A 1 190 ? 5.573 13.756 6.576 1.00 84.06 190 TRP A CA 1
ATOM 1491 C C . TRP A 1 190 ? 5.712 15.241 6.972 1.00 84.06 190 TRP A C 1
ATOM 1493 O O . TRP A 1 190 ? 4.694 15.905 7.174 1.00 84.06 190 TRP A O 1
ATOM 1503 N N . PRO A 1 191 ? 6.928 15.821 6.990 1.00 79.19 191 PRO A N 1
ATOM 1504 C CA . PRO A 1 191 ? 8.220 15.139 6.939 1.00 79.19 191 PRO A CA 1
ATOM 1505 C C . PRO A 1 191 ? 8.458 14.324 8.214 1.00 79.19 191 PRO A C 1
ATOM 1507 O O . PRO A 1 191 ? 7.925 14.648 9.272 1.00 79.19 191 PRO A O 1
ATOM 1510 N N . GLU A 1 192 ? 9.282 13.283 8.114 1.00 72.50 192 GLU A N 1
ATOM 1511 C CA . GLU A 1 192 ? 9.608 12.451 9.270 1.00 72.50 192 GLU A CA 1
ATOM 1512 C C . GLU A 1 192 ? 10.217 13.282 10.403 1.00 72.50 192 GLU A C 1
ATOM 1514 O O . GLU A 1 192 ? 11.194 14.010 10.204 1.00 72.50 192 GLU A O 1
ATOM 1519 N N . GLU A 1 193 ? 9.696 13.124 11.617 1.00 66.62 193 GLU A N 1
ATOM 1520 C CA . GLU A 1 193 ? 10.391 13.629 12.794 1.00 66.62 193 GLU A CA 1
ATOM 1521 C C . GLU A 1 193 ? 11.670 12.808 13.026 1.00 66.62 193 GLU A C 1
ATOM 1523 O O . GLU A 1 193 ? 11.667 11.576 12.959 1.00 66.62 193 GLU A O 1
ATOM 1528 N N . GLU A 1 194 ? 12.784 13.480 13.342 1.00 55.34 194 GLU A N 1
ATOM 1529 C CA . GLU A 1 194 ? 14.121 12.865 13.438 1.00 55.34 194 GLU A CA 1
ATOM 1530 C C . GLU A 1 194 ? 14.222 11.701 14.454 1.00 55.34 194 GLU A C 1
ATOM 1532 O O . GLU A 1 194 ? 15.195 10.950 14.419 1.00 55.34 194 GLU A O 1
ATOM 1537 N N . ASN A 1 195 ? 13.218 11.499 15.320 1.00 53.09 195 ASN A N 1
ATOM 1538 C CA . ASN A 1 195 ? 13.218 10.525 16.418 1.00 53.09 195 ASN A CA 1
ATOM 1539 C C . ASN A 1 195 ? 12.066 9.499 16.396 1.00 53.09 195 ASN A C 1
ATOM 1541 O O . ASN A 1 195 ? 11.754 8.913 17.438 1.00 53.09 195 ASN A O 1
ATOM 1545 N N . THR A 1 196 ? 11.428 9.234 15.252 1.00 59.06 196 THR A N 1
ATOM 1546 C CA . THR A 1 196 ? 10.425 8.158 15.188 1.00 59.06 196 THR A CA 1
ATOM 1547 C C . THR A 1 196 ? 11.099 6.779 15.152 1.00 59.06 196 THR A C 1
ATOM 1549 O O . THR A 1 196 ? 11.956 6.494 14.315 1.00 59.06 196 THR A O 1
ATOM 1552 N N . LEU A 1 197 ? 10.716 5.896 16.085 1.00 62.88 197 LEU A N 1
ATOM 1553 C CA . LEU A 1 197 ? 11.125 4.479 16.081 1.00 62.88 197 LEU A CA 1
ATOM 1554 C C . LEU A 1 197 ? 10.407 3.669 14.988 1.00 62.88 197 LEU A C 1
ATOM 1556 O O . LEU A 1 197 ? 10.847 2.573 14.646 1.00 62.88 197 LEU A O 1
ATOM 1560 N N . TYR A 1 198 ? 9.303 4.203 14.463 1.00 70.94 198 TYR A N 1
ATOM 1561 C CA . TYR A 1 198 ? 8.443 3.567 13.474 1.00 70.94 198 TYR A CA 1
ATOM 1562 C C . TYR A 1 198 ? 8.382 4.464 12.243 1.00 70.94 198 TYR A C 1
ATOM 1564 O O . TYR A 1 198 ? 7.703 5.489 12.243 1.00 70.94 198 TYR A O 1
ATOM 1572 N N . ARG A 1 199 ? 9.138 4.083 11.212 1.00 78.31 199 ARG A N 1
ATOM 1573 C CA . ARG A 1 199 ? 9.150 4.754 9.911 1.00 78.31 199 ARG A CA 1
ATOM 1574 C C . ARG A 1 199 ? 8.387 3.920 8.904 1.00 78.31 199 ARG A C 1
ATOM 1576 O O . ARG A 1 199 ? 8.492 2.691 8.917 1.00 78.31 199 ARG A O 1
ATOM 1583 N N . TRP A 1 200 ? 7.626 4.589 8.048 1.00 87.44 200 TRP A N 1
ATOM 1584 C CA . TRP A 1 200 ? 7.018 3.918 6.915 1.00 87.44 200 TRP A CA 1
ATOM 1585 C C . TRP A 1 200 ? 8.092 3.614 5.867 1.00 87.44 200 TRP A C 1
ATOM 1587 O O . TRP A 1 200 ? 8.900 4.475 5.528 1.00 87.44 200 TRP A O 1
ATOM 1597 N N . ASN A 1 201 ? 8.121 2.382 5.364 1.00 85.12 201 ASN A N 1
ATOM 1598 C CA . ASN A 1 201 ? 9.079 1.995 4.340 1.00 85.12 201 ASN A CA 1
ATOM 1599 C C . ASN A 1 201 ? 8.625 2.522 2.974 1.00 85.12 201 ASN A C 1
ATOM 1601 O O . ASN A 1 201 ? 7.854 1.864 2.284 1.00 85.12 201 ASN A O 1
ATOM 1605 N N . ASN A 1 202 ? 9.091 3.703 2.576 1.00 86.62 202 ASN A N 1
ATOM 1606 C CA . ASN A 1 202 ? 8.747 4.270 1.274 1.00 86.62 202 ASN A CA 1
ATOM 1607 C C . ASN A 1 202 ? 9.593 3.710 0.113 1.00 86.62 202 ASN A C 1
ATOM 1609 O O . ASN A 1 202 ? 9.234 3.927 -1.040 1.00 86.62 202 ASN A O 1
ATOM 1613 N N . ILE A 1 203 ? 10.670 2.951 0.377 1.00 86.69 203 ILE A N 1
ATOM 1614 C CA . ILE A 1 203 ? 11.588 2.473 -0.679 1.00 86.69 203 ILE A CA 1
ATOM 1615 C C . ILE A 1 203 ? 11.002 1.359 -1.557 1.00 86.69 203 ILE A C 1
ATOM 1617 O O . ILE A 1 203 ? 11.574 1.038 -2.598 1.00 86.69 203 ILE A O 1
ATOM 1621 N N . THR A 1 204 ? 9.890 0.747 -1.141 1.00 88.75 204 THR A N 1
ATOM 1622 C CA . THR A 1 204 ? 9.179 -0.292 -1.903 1.00 88.75 204 THR A CA 1
ATOM 1623 C C . THR A 1 204 ? 8.165 0.282 -2.895 1.00 88.75 204 THR A C 1
ATOM 1625 O O . THR A 1 204 ? 7.518 -0.487 -3.611 1.00 88.75 204 THR A O 1
ATOM 1628 N N . TYR A 1 205 ? 8.052 1.609 -2.978 1.00 92.50 205 TYR A N 1
ATOM 1629 C CA . TYR A 1 205 ? 7.130 2.316 -3.861 1.00 92.50 205 TYR A CA 1
ATOM 1630 C C . TYR A 1 205 ? 7.889 3.268 -4.799 1.00 92.50 205 TYR A C 1
ATOM 1632 O O . TYR A 1 205 ? 9.025 3.652 -4.502 1.00 92.50 205 TYR A O 1
ATOM 1640 N N . PRO A 1 206 ? 7.270 3.691 -5.916 1.00 94.62 206 PRO A N 1
ATOM 1641 C CA . PRO A 1 206 ? 7.799 4.785 -6.714 1.00 94.62 206 PRO A CA 1
ATOM 1642 C C . PRO A 1 206 ? 7.934 6.076 -5.901 1.00 94.62 206 PRO A C 1
ATOM 1644 O O . PRO A 1 206 ? 7.204 6.303 -4.931 1.00 94.62 206 PRO A O 1
ATOM 1647 N N . GLU A 1 207 ? 8.867 6.931 -6.315 1.00 91.50 207 GLU A N 1
ATOM 1648 C CA . GLU A 1 207 ? 9.170 8.179 -5.615 1.00 91.50 207 GLU A CA 1
ATOM 1649 C C . GLU A 1 207 ? 7.919 9.062 -5.477 1.00 91.50 207 GLU A C 1
ATOM 1651 O O . GLU A 1 207 ? 7.204 9.312 -6.445 1.00 91.50 207 GLU A O 1
ATOM 1656 N N . GLY A 1 208 ? 7.644 9.538 -4.259 1.00 90.75 208 GLY A N 1
ATOM 1657 C CA . GLY A 1 208 ? 6.499 10.403 -3.977 1.00 90.75 208 GLY A CA 1
ATOM 1658 C C . GLY A 1 208 ? 5.165 9.669 -3.803 1.00 90.75 208 GLY A C 1
ATOM 1659 O O . GLY A 1 208 ? 4.174 10.301 -3.429 1.00 90.75 208 GLY A O 1
ATOM 1660 N N . TRP A 1 209 ? 5.098 8.354 -4.057 1.00 94.44 209 TRP A N 1
ATOM 1661 C CA . TRP A 1 209 ? 3.837 7.617 -3.959 1.00 94.44 209 TRP A CA 1
ATOM 1662 C C . TRP A 1 209 ? 3.320 7.531 -2.521 1.00 94.44 209 TRP A C 1
ATOM 1664 O O . TRP A 1 209 ? 2.118 7.655 -2.301 1.00 94.44 209 TRP A O 1
ATOM 1674 N N . SER A 1 210 ? 4.192 7.334 -1.529 1.00 93.00 210 SER A N 1
ATOM 1675 C CA . SER A 1 210 ? 3.754 7.297 -0.122 1.00 93.00 210 SER A CA 1
ATOM 1676 C C . SER A 1 210 ? 3.470 8.705 0.413 1.00 93.00 210 SER A C 1
ATOM 1678 O O . SER A 1 210 ? 2.616 8.900 1.274 1.00 93.00 210 SER A O 1
ATOM 1680 N N . GLU A 1 211 ? 4.167 9.701 -0.125 1.00 92.25 211 GLU A N 1
ATOM 1681 C CA . GLU A 1 211 ? 4.123 11.109 0.259 1.00 92.25 211 GLU A CA 1
ATOM 1682 C C . GLU A 1 211 ? 2.827 11.809 -0.174 1.00 92.25 211 GLU A C 1
ATOM 1684 O O . GLU A 1 211 ? 2.483 12.856 0.373 1.00 92.25 211 GLU A O 1
ATOM 1689 N N . GLN A 1 212 ? 2.058 11.214 -1.095 1.00 94.12 212 GLN A N 1
ATOM 1690 C CA . GLN A 1 212 ? 0.706 11.682 -1.424 1.00 94.12 212 GLN A CA 1
ATOM 1691 C C . GLN A 1 212 ? -0.293 11.485 -0.266 1.00 94.12 212 GLN A C 1
ATOM 1693 O O . GLN A 1 212 ? -1.369 12.084 -0.276 1.00 94.12 212 GLN A O 1
ATOM 1698 N N . PHE A 1 213 ? 0.043 10.637 0.713 1.00 95.69 213 PHE A N 1
ATOM 1699 C CA . PHE A 1 213 ? -0.769 10.382 1.898 1.00 95.69 213 PHE A CA 1
ATOM 1700 C C . PHE A 1 213 ? -0.198 11.170 3.081 1.00 95.69 213 PHE A C 1
ATOM 1702 O O . PHE A 1 213 ? 0.825 10.773 3.646 1.00 95.69 213 PHE A O 1
ATOM 1709 N N . PRO A 1 214 ? -0.826 12.289 3.487 1.00 92.44 214 PRO A N 1
ATOM 1710 C CA . PRO A 1 214 ? -0.322 13.112 4.585 1.00 92.44 214 PRO A CA 1
ATOM 1711 C C . PRO A 1 214 ? -0.308 12.388 5.934 1.00 92.44 214 PRO A C 1
ATOM 1713 O O . PRO A 1 214 ? 0.367 12.833 6.860 1.00 92.44 214 PRO A O 1
ATOM 1716 N N . THR A 1 215 ? -1.073 11.305 6.091 1.00 93.69 215 THR A N 1
ATOM 1717 C CA . THR A 1 215 ? -1.083 10.499 7.314 1.00 93.69 215 THR A CA 1
ATOM 1718 C C . THR A 1 215 ? -1.142 9.014 6.980 1.00 93.69 215 THR A C 1
ATOM 1720 O O . THR A 1 215 ? -1.973 8.575 6.187 1.00 93.69 215 THR A O 1
ATOM 1723 N N . ILE A 1 216 ? -0.275 8.238 7.631 1.00 94.31 216 ILE A N 1
ATOM 1724 C CA . ILE A 1 216 ? -0.261 6.777 7.567 1.00 94.31 216 ILE A CA 1
ATOM 1725 C C . ILE A 1 216 ? -0.507 6.250 8.980 1.00 94.31 216 ILE A C 1
ATOM 1727 O O . ILE A 1 216 ? 0.299 6.480 9.883 1.00 94.31 216 ILE A O 1
ATOM 1731 N N . LEU A 1 217 ? -1.621 5.547 9.182 1.00 94.06 217 LEU A N 1
ATOM 1732 C CA . LEU A 1 217 ? -1.904 4.871 10.449 1.00 94.06 217 LEU A CA 1
ATOM 1733 C C . LEU A 1 217 ? -1.215 3.510 10.447 1.00 94.06 217 LEU A C 1
ATOM 1735 O O . LEU A 1 217 ? -1.521 2.664 9.608 1.00 94.06 217 LEU A O 1
ATOM 1739 N N . ILE A 1 218 ? -0.292 3.293 11.377 1.00 92.38 218 ILE A N 1
ATOM 1740 C CA . ILE A 1 218 ? 0.547 2.099 11.423 1.00 92.38 218 ILE A CA 1
ATOM 1741 C C . ILE A 1 218 ? 0.099 1.174 12.553 1.00 92.38 218 ILE A C 1
ATOM 1743 O O . ILE A 1 218 ? -0.053 1.593 13.705 1.00 92.38 218 ILE A O 1
ATOM 1747 N N . ALA A 1 219 ? -0.027 -0.109 12.220 1.00 91.31 219 ALA A N 1
ATOM 1748 C CA . ALA A 1 219 ? -0.156 -1.210 13.164 1.00 91.31 219 ALA A CA 1
ATOM 1749 C C . ALA A 1 219 ? 0.896 -2.290 12.904 1.00 91.31 219 ALA A C 1
ATOM 1751 O O . ALA A 1 219 ? 1.348 -2.473 11.775 1.00 91.31 219 ALA A O 1
ATOM 1752 N N . GLN A 1 220 ? 1.267 -3.032 13.945 1.00 90.81 220 GLN A N 1
ATOM 1753 C CA . GLN A 1 220 ? 2.075 -4.239 13.821 1.00 90.81 220 GLN A CA 1
ATOM 1754 C C . GLN A 1 220 ? 1.145 -5.455 13.702 1.00 90.81 220 GLN A C 1
ATOM 1756 O O . GLN A 1 220 ? 0.228 -5.619 14.503 1.00 90.81 220 GLN A O 1
ATOM 1761 N N . VAL A 1 221 ? 1.403 -6.335 12.740 1.00 89.12 221 VAL A N 1
ATOM 1762 C CA . VAL A 1 221 ? 0.663 -7.580 12.520 1.00 89.12 221 VAL A CA 1
ATOM 1763 C C . VAL A 1 221 ? 1.517 -8.762 12.983 1.00 89.12 221 VAL A C 1
ATOM 1765 O O . VAL A 1 221 ? 2.641 -8.962 12.524 1.00 89.12 221 VAL A O 1
ATOM 1768 N N . ASP A 1 222 ? 0.978 -9.551 13.908 1.00 88.31 222 ASP A N 1
ATOM 1769 C CA . ASP A 1 222 ? 1.545 -10.809 14.390 1.00 88.31 222 ASP A CA 1
ATOM 1770 C C . ASP A 1 222 ? 1.200 -11.937 13.413 1.00 88.31 222 ASP A C 1
ATOM 1772 O O . ASP A 1 222 ? 0.140 -12.563 13.500 1.00 88.31 222 ASP A O 1
ATOM 1776 N N . ASN A 1 223 ? 2.099 -12.168 12.459 1.00 83.00 223 ASN A N 1
ATOM 1777 C CA . ASN A 1 223 ? 2.014 -13.226 11.452 1.00 83.00 223 ASN A CA 1
ATOM 1778 C C . ASN A 1 223 ? 2.806 -14.491 11.831 1.00 83.00 223 ASN A C 1
ATOM 1780 O O . ASN A 1 223 ? 2.920 -15.399 11.011 1.00 83.00 223 ASN A O 1
ATOM 1784 N N . GLY A 1 224 ? 3.342 -14.566 13.054 1.00 81.38 224 GLY A N 1
ATOM 1785 C CA . GLY A 1 224 ? 4.170 -15.686 13.507 1.00 81.38 224 GLY A CA 1
ATOM 1786 C C . GLY A 1 224 ? 5.580 -15.735 12.908 1.00 81.38 224 GLY A C 1
ATOM 1787 O O . GLY A 1 224 ? 6.300 -16.699 13.171 1.00 81.38 224 GLY A O 1
ATOM 1788 N N . GLU A 1 225 ? 5.983 -14.722 12.137 1.00 83.19 225 GLU A N 1
ATOM 1789 C CA . GLU A 1 225 ? 7.333 -14.596 11.585 1.00 83.19 225 GLU A CA 1
ATOM 1790 C C . GLU A 1 225 ? 8.269 -13.857 12.554 1.00 83.19 225 GLU A C 1
ATOM 1792 O O . GLU A 1 225 ? 7.843 -13.115 13.441 1.00 83.19 225 GLU A O 1
ATOM 1797 N N . GLU A 1 226 ? 9.579 -14.060 12.388 1.00 79.81 226 GLU A N 1
ATOM 1798 C CA . GLU A 1 226 ? 10.601 -13.384 13.203 1.00 79.81 226 GLU A CA 1
ATOM 1799 C C . GLU A 1 226 ? 10.628 -11.869 12.946 1.00 79.81 226 GLU A C 1
ATOM 1801 O O . GLU A 1 226 ? 10.826 -11.074 13.868 1.00 79.81 226 GLU A O 1
ATOM 1806 N N . MET A 1 227 ? 10.404 -11.470 11.692 1.00 79.81 227 MET A N 1
ATOM 1807 C CA . MET A 1 227 ? 10.349 -10.070 11.288 1.00 79.81 227 MET A CA 1
ATOM 1808 C C . MET A 1 227 ? 8.918 -9.538 11.410 1.00 79.81 227 MET A C 1
ATOM 1810 O O . MET A 1 227 ? 7.991 -10.178 10.911 1.00 79.81 227 MET A O 1
ATOM 1814 N N . PRO A 1 228 ? 8.717 -8.364 12.035 1.00 79.94 228 PRO A N 1
ATOM 1815 C CA . PRO A 1 228 ? 7.383 -7.813 12.211 1.00 79.94 228 PRO A CA 1
ATOM 1816 C C . PRO A 1 228 ? 6.801 -7.381 10.866 1.00 79.94 228 PRO A C 1
ATOM 1818 O O . PRO A 1 228 ? 7.434 -6.620 10.142 1.00 79.94 228 PRO A O 1
ATOM 1821 N N . LEU A 1 229 ? 5.577 -7.803 10.563 1.00 87.06 229 LEU A N 1
ATOM 1822 C CA . LEU A 1 229 ? 4.798 -7.217 9.478 1.00 87.06 229 LEU A CA 1
ATOM 1823 C C . LEU A 1 229 ? 4.138 -5.933 9.989 1.00 87.06 229 LEU A C 1
ATOM 1825 O O . LEU A 1 229 ? 3.562 -5.928 11.076 1.00 87.06 229 LEU A O 1
ATOM 1829 N N . TYR A 1 230 ? 4.197 -4.851 9.222 1.00 89.75 230 TYR A N 1
ATOM 1830 C CA . TYR A 1 230 ? 3.449 -3.629 9.503 1.00 89.75 230 TYR A CA 1
ATOM 1831 C C . TYR A 1 230 ? 2.335 -3.443 8.484 1.00 89.75 230 TYR A C 1
ATOM 1833 O O . TYR A 1 230 ? 2.531 -3.655 7.290 1.00 89.75 230 TYR A O 1
ATOM 1841 N N . ALA A 1 231 ? 1.177 -3.012 8.963 1.00 92.19 231 ALA A N 1
ATOM 1842 C CA . ALA A 1 231 ? 0.091 -2.533 8.129 1.00 92.19 231 ALA A CA 1
ATOM 1843 C C . ALA A 1 231 ? 0.044 -1.006 8.179 1.00 92.19 231 ALA A C 1
ATOM 1845 O O . ALA A 1 231 ? 0.163 -0.426 9.259 1.00 92.19 231 ALA A O 1
ATOM 1846 N N . GLY A 1 232 ? -0.136 -0.376 7.022 1.00 94.44 232 GLY A N 1
ATOM 1847 C CA . GLY A 1 232 ? -0.318 1.064 6.878 1.00 94.44 232 GLY A CA 1
ATOM 1848 C C . GLY A 1 232 ? -1.678 1.380 6.274 1.00 94.44 232 GLY A C 1
ATOM 1849 O O . GLY A 1 232 ? -1.978 0.930 5.168 1.00 94.44 232 GLY A O 1
ATOM 1850 N N . LEU A 1 233 ? -2.488 2.167 6.981 1.00 96.69 233 LEU A N 1
ATOM 1851 C CA . LEU A 1 233 ? -3.711 2.762 6.441 1.00 96.69 233 LEU A CA 1
ATOM 1852 C C . LEU A 1 233 ? -3.357 4.145 5.896 1.00 96.69 233 LEU A C 1
ATOM 1854 O O . LEU A 1 233 ? -3.052 5.064 6.657 1.00 96.69 233 LEU A O 1
ATOM 1858 N N . MET A 1 234 ? -3.357 4.264 4.574 1.00 97.31 234 MET A N 1
ATOM 1859 C CA . MET A 1 234 ? -2.906 5.435 3.830 1.00 97.31 234 MET A CA 1
ATOM 1860 C C . MET A 1 234 ? -4.059 6.426 3.685 1.00 97.31 234 MET A C 1
ATOM 1862 O O . MET A 1 234 ? -4.958 6.200 2.870 1.00 97.31 234 MET A O 1
ATOM 1866 N N . ALA A 1 235 ? -4.070 7.492 4.482 1.00 97.69 235 ALA A N 1
ATOM 1867 C CA . ALA A 1 235 ? -5.153 8.469 4.492 1.00 97.69 235 ALA A CA 1
ATOM 1868 C C . ALA A 1 235 ? -4.816 9.717 3.668 1.00 97.69 235 ALA A C 1
ATOM 1870 O O . ALA A 1 235 ? -3.683 10.198 3.682 1.00 97.69 235 ALA A O 1
ATOM 1871 N N . ASP A 1 236 ? -5.814 10.243 2.957 1.00 97.25 236 ASP A N 1
ATOM 1872 C CA . ASP A 1 236 ? -5.712 11.518 2.244 1.00 97.25 236 ASP A CA 1
ATOM 1873 C C . ASP A 1 236 ? -5.850 12.737 3.181 1.00 97.25 236 ASP A C 1
ATOM 1875 O O . ASP A 1 236 ? -6.046 12.606 4.390 1.00 97.25 236 ASP A O 1
ATOM 1879 N N . GLU A 1 237 ? -5.775 13.948 2.620 1.00 95.56 237 GLU A N 1
ATOM 1880 C CA . GLU A 1 237 ? -5.914 15.216 3.361 1.00 95.56 237 GLU A CA 1
ATOM 1881 C C . GLU A 1 237 ? -7.261 15.379 4.081 1.00 95.56 237 GLU A C 1
ATOM 1883 O O . GLU A 1 237 ? -7.374 16.177 5.010 1.00 95.56 237 GLU A O 1
ATOM 1888 N N . THR A 1 238 ? -8.287 14.633 3.668 1.00 96.56 238 THR A N 1
ATOM 1889 C CA . THR A 1 238 ? -9.613 14.652 4.299 1.00 96.56 238 THR A CA 1
ATOM 1890 C C . THR A 1 238 ? -9.748 13.622 5.419 1.00 96.56 238 THR A C 1
ATOM 1892 O O . THR A 1 238 ? -10.813 13.519 6.023 1.00 96.56 238 THR A O 1
ATOM 1895 N N . GLY A 1 239 ? -8.685 12.865 5.708 1.00 96.38 239 GLY A N 1
ATOM 1896 C CA . GLY A 1 239 ? -8.695 11.809 6.714 1.00 96.38 239 GLY A CA 1
ATOM 1897 C C . GLY A 1 239 ? -9.427 10.549 6.256 1.00 96.38 239 GLY A C 1
ATOM 1898 O O . GLY A 1 239 ? -9.900 9.789 7.099 1.00 96.38 239 GLY A O 1
ATOM 1899 N N . ILE A 1 240 ? -9.543 10.318 4.944 1.00 98.19 240 ILE A N 1
ATOM 1900 C CA . ILE A 1 240 ? -10.149 9.103 4.387 1.00 98.19 240 ILE A CA 1
ATOM 1901 C C . ILE A 1 240 ? -9.055 8.145 3.928 1.00 98.19 240 ILE A C 1
ATOM 1903 O O . ILE A 1 240 ? -8.174 8.522 3.156 1.00 98.19 24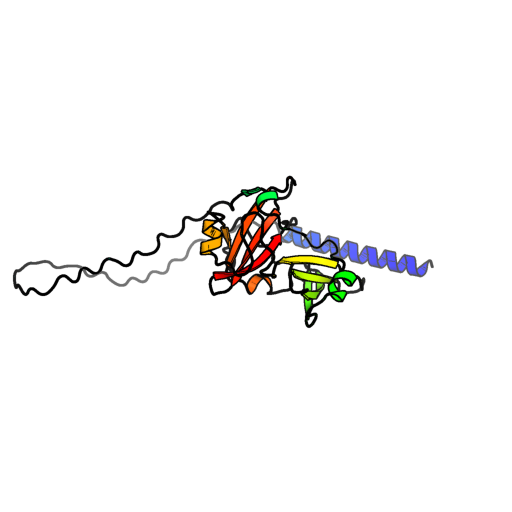0 ILE A O 1
ATOM 1907 N N . ILE A 1 241 ? -9.141 6.887 4.356 1.00 98.38 241 ILE A N 1
ATOM 1908 C CA . ILE A 1 241 ? -8.230 5.812 3.961 1.00 98.38 241 ILE A CA 1
ATOM 1909 C C . ILE A 1 241 ? -8.439 5.512 2.475 1.00 98.38 241 ILE A C 1
ATOM 1911 O O . ILE A 1 241 ? -9.517 5.103 2.051 1.00 98.38 241 ILE A O 1
ATOM 1915 N N . ARG A 1 242 ? -7.405 5.708 1.660 1.00 98.25 242 ARG A N 1
ATOM 1916 C CA . ARG A 1 242 ? -7.425 5.464 0.209 1.00 98.25 242 ARG A CA 1
ATOM 1917 C C . ARG A 1 242 ? -6.683 4.205 -0.200 1.00 98.25 242 ARG A C 1
ATOM 1919 O O . ARG A 1 242 ? -6.994 3.651 -1.249 1.00 98.25 242 ARG A O 1
ATOM 1926 N N . ALA A 1 243 ? -5.741 3.752 0.618 1.00 97.81 243 A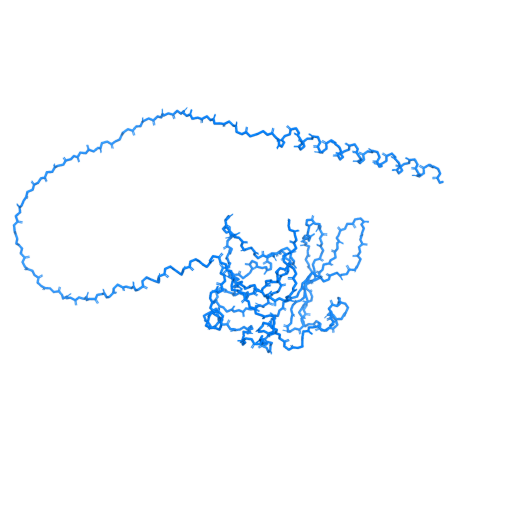LA A N 1
ATOM 1927 C CA . ALA A 1 243 ? -5.055 2.493 0.395 1.00 97.81 243 ALA A CA 1
ATOM 1928 C C . ALA A 1 243 ? -4.724 1.789 1.713 1.00 97.81 243 ALA A C 1
ATOM 1930 O O . ALA A 1 243 ? -4.557 2.429 2.752 1.00 97.81 243 ALA A O 1
ATOM 1931 N N . ILE A 1 244 ? -4.609 0.466 1.656 1.00 96.94 244 ILE A N 1
ATOM 1932 C CA . ILE A 1 244 ? -4.096 -0.357 2.754 1.00 96.94 244 ILE A CA 1
ATOM 1933 C C . ILE A 1 244 ? -2.859 -1.085 2.238 1.00 96.94 244 ILE A C 1
ATOM 1935 O O . ILE A 1 244 ? -2.922 -1.799 1.234 1.00 96.94 244 ILE A O 1
ATOM 1939 N N . ALA A 1 245 ? -1.736 -0.875 2.915 1.00 94.31 245 ALA A N 1
ATOM 1940 C CA . ALA A 1 245 ? -0.428 -1.372 2.518 1.00 94.31 245 ALA A CA 1
ATOM 1941 C C . ALA A 1 245 ? 0.175 -2.278 3.592 1.00 94.31 245 ALA A C 1
ATOM 1943 O O . ALA A 1 245 ? -0.104 -2.124 4.782 1.00 94.31 245 ALA A O 1
ATOM 1944 N N . PHE A 1 246 ? 1.032 -3.201 3.166 1.00 89.81 246 PHE A N 1
ATOM 1945 C CA . PHE A 1 246 ? 1.687 -4.169 4.036 1.00 89.81 246 PHE A CA 1
ATOM 1946 C C . PHE A 1 246 ? 3.190 -4.105 3.821 1.00 89.81 246 PHE A C 1
ATOM 1948 O O . PHE A 1 246 ? 3.680 -4.427 2.749 1.00 89.81 246 PHE A O 1
ATOM 1955 N N . CYS A 1 247 ? 3.930 -3.735 4.855 1.00 84.56 247 CYS A N 1
ATOM 1956 C CA . CYS A 1 247 ? 5.372 -3.603 4.785 1.00 84.56 247 CYS A CA 1
ATOM 1957 C C . CYS A 1 247 ? 6.043 -4.621 5.705 1.00 84.56 247 CYS A C 1
ATOM 1959 O O . CYS A 1 247 ? 5.850 -4.600 6.922 1.00 84.56 247 CYS A O 1
ATOM 1961 N N . ASN A 1 248 ? 6.923 -5.445 5.138 1.00 75.38 248 ASN A N 1
ATOM 1962 C CA . ASN A 1 248 ? 7.981 -6.079 5.914 1.00 75.38 248 ASN A CA 1
ATOM 1963 C C . ASN A 1 248 ? 9.170 -5.114 5.947 1.00 75.38 248 ASN A C 1
ATOM 1965 O O . ASN A 1 248 ? 9.677 -4.767 4.878 1.00 75.38 248 ASN A O 1
ATOM 1969 N N . PRO A 1 249 ? 9.640 -4.669 7.122 1.00 65.56 249 PRO A N 1
ATOM 1970 C CA . PRO A 1 249 ? 10.852 -3.879 7.200 1.00 65.56 249 PRO A CA 1
ATOM 1971 C C . PRO A 1 249 ? 11.999 -4.764 6.714 1.00 65.56 249 PRO A C 1
ATOM 1973 O O . PRO A 1 249 ? 12.419 -5.706 7.386 1.00 65.56 249 PRO A O 1
ATOM 1976 N N . THR A 1 250 ? 12.491 -4.499 5.510 1.00 56.97 250 THR A N 1
ATOM 1977 C CA . THR A 1 250 ? 13.768 -5.051 5.074 1.00 56.97 250 THR A CA 1
ATOM 1978 C C . THR A 1 250 ? 14.852 -4.391 5.910 1.00 56.97 250 THR A C 1
ATOM 1980 O O . THR A 1 250 ? 14.754 -3.200 6.198 1.00 56.97 250 THR A O 1
ATOM 1983 N N . ALA A 1 251 ? 15.860 -5.155 6.333 1.00 41.25 251 ALA A N 1
ATOM 1984 C CA . ALA A 1 251 ? 17.003 -4.598 7.045 1.00 41.25 251 ALA A CA 1
ATOM 1985 C C . ALA A 1 251 ? 17.583 -3.420 6.239 1.00 41.25 251 ALA A C 1
ATOM 1987 O O . ALA A 1 251 ? 18.085 -3.625 5.133 1.00 41.25 251 ALA A O 1
ATOM 1988 N N . GLY A 1 252 ? 17.428 -2.209 6.777 1.00 33.72 252 GLY A N 1
ATOM 1989 C CA . GLY A 1 252 ? 18.132 -1.009 6.331 1.00 33.72 252 GLY A CA 1
ATOM 1990 C C . GLY A 1 252 ? 19.548 -0.976 6.880 1.00 33.72 252 GLY A C 1
ATOM 1991 O O . GLY A 1 252 ? 19.755 -1.496 8.003 1.00 33.72 252 GLY A O 1
#

Foldseek 3Di:
DVVVVVVVVVVVVVVVVVVVVVVVVCVVPVDDDDDDDDDDDDDDDDDDDDDDDDDDDDDDDDDDDPPPPPDPPPDPDPQQQAFAEAECLQFAWPDDPPDDAPVVQVVQFDDDWDWDWDDAPNFIWIWTWTDNQFKIWIWIWGDDDVGDPGTDTLFMKGQHQPIATNLGDGFQDFPVVVCVSPPRFHKAAPPGDPDDPDDDPCSSHGPCPLVQQRIWGWHWYPPVDPFTKIWTQRAHPVRTRRIITIDGPDDD

Sequence (252 aa):
MRQRKRKLEEILRQVAVLFLLACMTILLYGCGGRKQTAGETETMAVENVSENHTSEQTETTAEPETTIQPLNLEEPRAAVAKPPLIKADEFAYEAPPEKRSYEDVISRAVGKVTEEEGSFAASPVIWSTISDEKFVYFFYRFTGEAESDVQELSDYVIVGQEIELSCGIHTGMSIEEAETILPGLYHFQWPEEENTLYRWNNITYPEGWSEQFPTILIAQVDNGEEMPLYAGLMADETGIIRAIAFCNPTAG